Protein AF-0000000074717908 (afdb_homodimer)

Structure (mmCIF, N/CA/C/O backbone):
data_AF-0000000074717908-model_v1
#
loop_
_entity.id
_entity.type
_entity.pdbx_description
1 polymer 'Uncharacterized protein'
#
loop_
_atom_site.group_PDB
_atom_site.id
_atom_site.type_symbol
_atom_site.label_atom_id
_atom_site.label_alt_id
_atom_site.label_comp_id
_atom_site.label_asym_id
_atom_site.label_entity_id
_atom_site.label_seq_id
_atom_site.pdbx_PDB_ins_code
_atom_site.Cartn_x
_atom_site.Cartn_y
_atom_site.Cartn_z
_atom_site.occupancy
_atom_site.B_iso_or_equiv
_atom_site.auth_seq_id
_atom_site.auth_comp_id
_atom_site.auth_asym_id
_atom_site.auth_atom_id
_atom_site.pdbx_PDB_model_num
ATOM 1 N N . MET A 1 1 ? 0.749 22.391 5.574 1 91.44 1 MET A N 1
ATOM 2 C CA . MET A 1 1 ? -0.082 21.469 4.809 1 91.44 1 MET A CA 1
ATOM 3 C C . MET A 1 1 ? 0.77 20.625 3.861 1 91.44 1 MET A C 1
ATOM 5 O O . MET A 1 1 ? 1.746 21.125 3.295 1 91.44 1 MET A O 1
ATOM 9 N N . THR A 1 2 ? 0.439 19.344 3.682 1 95.44 2 THR A N 1
ATOM 10 C CA . THR A 1 2 ? 1.185 18.469 2.793 1 95.44 2 THR A CA 1
ATOM 11 C C . THR A 1 2 ? 0.289 17.359 2.262 1 95.44 2 THR A C 1
ATOM 13 O O . THR A 1 2 ? -0.736 17.031 2.865 1 95.44 2 THR A O 1
ATOM 16 N N . TYR A 1 3 ? 0.627 16.844 1.136 1 95.38 3 TYR A N 1
ATOM 17 C CA . TYR A 1 3 ? 0.042 15.578 0.713 1 95.38 3 TYR A CA 1
ATOM 18 C C . TYR A 1 3 ? 0.69 14.406 1.442 1 95.38 3 TYR A C 1
ATOM 20 O O . TYR A 1 3 ? 1.885 14.445 1.744 1 95.38 3 TYR A O 1
ATOM 28 N N . ALA A 1 4 ? -0.127 13.477 1.741 1 95.06 4 ALA A N 1
ATOM 29 C CA . ALA A 1 4 ? 0.337 12.227 2.328 1 95.06 4 ALA A CA 1
ATOM 30 C C . ALA A 1 4 ? -0.068 11.031 1.467 1 95.06 4 ALA A C 1
ATOM 32 O O . ALA A 1 4 ? -1.17 11 0.913 1 95.06 4 ALA A O 1
ATOM 33 N N . VAL A 1 5 ? 0.813 10.062 1.365 1 94.88 5 VAL A N 1
ATOM 34 C CA . VAL A 1 5 ? 0.539 8.828 0.634 1 94.88 5 VAL A CA 1
ATOM 35 C C . VAL A 1 5 ? 0.429 7.66 1.612 1 94.88 5 VAL A C 1
ATOM 37 O O . VAL A 1 5 ? 1.249 7.527 2.523 1 94.88 5 VAL A O 1
ATOM 40 N N . LEU A 1 6 ? -0.648 6.887 1.462 1 95 6 LEU A N 1
ATOM 41 C CA . LEU A 1 6 ? -0.798 5.68 2.27 1 95 6 LEU A CA 1
ATOM 42 C C . LEU A 1 6 ? 0.071 4.551 1.725 1 95 6 LEU A C 1
ATOM 44 O O . LEU A 1 6 ? 0.046 4.266 0.525 1 95 6 LEU A O 1
ATOM 48 N N . ASP A 1 7 ? 0.894 4.055 2.6 1 93.06 7 ASP A N 1
ATOM 49 C CA . ASP A 1 7 ? 1.768 2.938 2.25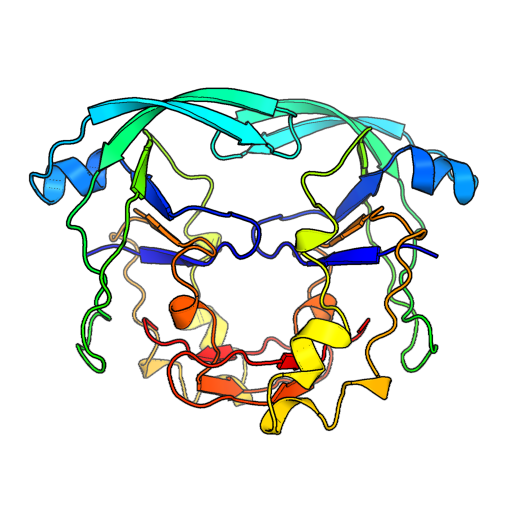4 1 93.06 7 ASP A CA 1
ATOM 50 C C . ASP A 1 7 ? 1.549 1.758 3.199 1 93.06 7 ASP A C 1
ATOM 52 O O . ASP A 1 7 ? 2.213 1.651 4.23 1 93.06 7 ASP A O 1
ATOM 56 N N . ASP A 1 8 ? 0.683 0.812 2.758 1 91.19 8 ASP A N 1
ATOM 57 C CA . ASP A 1 8 ? 0.266 -0.282 3.631 1 91.19 8 ASP A CA 1
ATOM 58 C C . ASP A 1 8 ? 1.347 -1.357 3.717 1 91.19 8 ASP A C 1
ATOM 60 O O . ASP A 1 8 ? 1.214 -2.318 4.477 1 91.19 8 ASP A O 1
ATOM 64 N N . GLN A 1 9 ? 2.416 -1.23 2.979 1 91.06 9 GLN A N 1
ATOM 65 C CA . GLN A 1 9 ? 3.529 -2.164 3.104 1 91.06 9 GLN A CA 1
ATOM 66 C C . GLN A 1 9 ? 4.613 -1.609 4.023 1 91.06 9 GLN A C 1
ATOM 68 O O . GLN A 1 9 ? 5.555 -2.318 4.375 1 91.06 9 GLN A O 1
ATOM 73 N N . SER A 1 10 ? 4.422 -0.409 4.371 1 93.44 10 SER A N 1
ATOM 74 C CA . SER A 1 10 ? 5.367 0.164 5.328 1 93.44 10 SER A CA 1
ATOM 75 C C . SER A 1 10 ? 4.879 -0.011 6.762 1 93.44 10 SER A C 1
ATOM 77 O O . SER A 1 10 ? 3.688 0.138 7.039 1 93.44 10 SER A O 1
ATOM 79 N N . THR A 1 11 ? 5.789 -0.311 7.66 1 93.94 11 THR A N 1
ATOM 80 C CA . THR A 1 11 ? 5.453 -0.464 9.07 1 93.94 11 THR A CA 1
ATOM 81 C C . THR A 1 11 ? 5.465 0.887 9.781 1 93.94 11 THR A C 1
ATOM 83 O O . THR A 1 11 ? 4.906 1.027 10.867 1 93.94 11 THR A O 1
ATOM 86 N N . ASP A 1 12 ? 6.07 1.889 9.148 1 95.88 12 ASP A N 1
ATOM 87 C CA . ASP A 1 12 ? 6.297 3.15 9.844 1 95.88 12 ASP A CA 1
ATOM 88 C C . ASP A 1 12 ? 5.84 4.336 9 1 95.88 12 ASP A C 1
ATOM 90 O O . ASP A 1 12 ? 5.559 4.184 7.809 1 95.88 12 ASP A O 1
ATOM 94 N N . VAL A 1 13 ? 5.793 5.457 9.641 1 97.56 13 VAL A N 1
ATOM 95 C CA . VAL A 1 13 ? 5.539 6.738 8.984 1 97.56 13 VAL A CA 1
ATOM 96 C C . VAL A 1 13 ? 6.867 7.395 8.609 1 97.56 13 VAL A C 1
ATOM 98 O O . VAL A 1 13 ? 7.816 7.387 9.391 1 97.56 13 VAL A O 1
ATOM 101 N N . PHE A 1 14 ? 6.914 7.965 7.434 1 97.69 14 PHE A N 1
ATOM 102 C CA . PHE A 1 14 ? 8.062 8.742 6.973 1 97.69 14 PHE A CA 1
ATOM 103 C C . PHE A 1 14 ? 7.645 10.164 6.609 1 97.69 14 PHE A C 1
ATOM 105 O O . PHE A 1 14 ? 6.566 10.375 6.051 1 97.69 14 PHE A O 1
ATOM 112 N N . VAL A 1 15 ? 8.508 11.086 6.922 1 97.88 15 VAL A N 1
ATOM 113 C CA . VAL A 1 15 ? 8.289 12.492 6.578 1 97.88 15 VAL A CA 1
ATOM 114 C C . VAL A 1 15 ? 9.547 13.062 5.926 1 97.88 15 VAL A C 1
ATOM 116 O O . VAL A 1 15 ? 10.648 12.57 6.148 1 97.88 15 VAL A O 1
ATOM 119 N N . THR A 1 16 ? 9.32 14.094 5.109 1 97.19 16 THR A N 1
ATOM 120 C CA . THR A 1 16 ? 10.484 14.727 4.5 1 97.19 16 THR A CA 1
ATOM 121 C C . THR A 1 16 ? 11.141 15.703 5.477 1 97.19 16 THR A C 1
ATOM 123 O O . THR A 1 16 ? 10.461 16.312 6.309 1 97.19 16 THR A O 1
ATOM 126 N N . ASP A 1 17 ? 12.438 15.828 5.297 1 96.06 17 ASP A N 1
ATOM 127 C CA . ASP A 1 17 ? 13.156 16.828 6.074 1 96.06 17 ASP A CA 1
ATOM 128 C C . ASP A 1 17 ? 12.57 18.234 5.852 1 96.06 17 ASP A C 1
ATOM 130 O O . ASP A 1 17 ? 12.461 19.016 6.793 1 96.06 17 ASP A O 1
ATOM 134 N N . SER A 1 18 ? 12.211 18.484 4.656 1 96.06 18 SER A N 1
ATOM 135 C CA . SER A 1 18 ? 11.641 19.781 4.316 1 96.06 18 SER A CA 1
ATOM 136 C C . SER A 1 18 ? 10.359 20.047 5.098 1 96.06 18 SER A C 1
ATOM 138 O O . SER A 1 18 ? 10.141 21.172 5.582 1 96.06 18 SER A O 1
ATOM 140 N N . LEU A 1 19 ? 9.531 19.062 5.207 1 96.88 19 LEU A N 1
ATOM 141 C CA . LEU A 1 19 ? 8.297 19.219 5.977 1 96.88 19 LEU A CA 1
ATOM 142 C C . LEU A 1 19 ? 8.602 19.484 7.445 1 96.88 19 LEU A C 1
ATOM 144 O O . LEU A 1 19 ? 7.973 20.359 8.062 1 96.88 19 LEU A O 1
ATOM 148 N N . LEU A 1 20 ? 9.508 18.766 8.047 1 96.5 20 LEU A N 1
ATOM 149 C CA . LEU A 1 20 ? 9.875 18.969 9.445 1 96.5 20 LEU A CA 1
ATOM 150 C C . LEU A 1 20 ? 10.398 20.375 9.672 1 96.5 20 LEU A C 1
ATOM 152 O O . LEU A 1 20 ? 10.109 21 10.695 1 96.5 20 LEU A O 1
ATOM 156 N N . ASP A 1 21 ? 11.188 20.812 8.719 1 95 21 ASP A N 1
ATOM 157 C CA . ASP A 1 21 ? 11.703 22.172 8.797 1 95 21 ASP A CA 1
ATOM 158 C C . ASP A 1 21 ? 10.562 23.188 8.812 1 95 21 ASP A C 1
ATOM 160 O O . ASP A 1 21 ? 10.586 24.141 9.594 1 95 21 ASP A O 1
ATOM 164 N N . GLU A 1 22 ? 9.633 22.984 7.941 1 95.62 22 GLU A N 1
ATOM 165 C CA . GLU A 1 22 ? 8.461 23.859 7.891 1 95.62 22 GLU A CA 1
ATOM 166 C C . GLU A 1 22 ? 7.715 23.859 9.219 1 95.62 22 GLU A C 1
ATOM 168 O O . GLU A 1 22 ? 7.18 24.891 9.633 1 95.62 22 GLU A O 1
ATOM 173 N N . LEU A 1 23 ? 7.668 22.781 9.922 1 95.75 23 LEU A N 1
ATOM 174 C CA . LEU A 1 23 ? 6.93 22.609 11.172 1 95.75 23 LEU A CA 1
ATOM 175 C C . LEU A 1 23 ? 7.797 23 12.367 1 95.75 23 LEU A C 1
ATOM 177 O O . LEU A 1 23 ? 7.312 23.047 13.5 1 95.75 23 LEU A O 1
ATOM 181 N N . ASP A 1 24 ? 8.992 23.234 12.148 1 95.81 24 ASP A N 1
ATOM 182 C CA . ASP A 1 24 ? 9.953 23.594 13.188 1 95.81 24 ASP A CA 1
ATOM 183 C C . ASP A 1 24 ? 10.039 22.484 14.25 1 95.81 24 ASP A C 1
ATOM 185 O O . ASP A 1 24 ? 9.922 22.766 15.445 1 95.81 24 ASP A O 1
ATOM 189 N N . VAL A 1 25 ? 10.117 21.266 13.781 1 95.31 25 VAL A N 1
ATOM 190 C CA . VAL A 1 25 ? 10.234 20.094 14.656 1 95.31 25 VAL A CA 1
ATOM 191 C C . VAL A 1 25 ? 11.617 19.484 14.508 1 95.31 25 VAL A C 1
ATOM 193 O O . VAL A 1 25 ? 12.133 19.328 13.398 1 95.31 25 VAL A O 1
ATOM 196 N N . SER A 1 26 ? 12.195 19.203 15.641 1 93.62 26 SER A N 1
ATOM 197 C CA . SER A 1 26 ? 13.492 18.531 15.664 1 93.62 26 SER A CA 1
ATOM 198 C C . SER A 1 26 ? 13.352 17.047 16 1 93.62 26 SER A C 1
ATOM 200 O O . SER A 1 26 ? 12.312 16.625 16.516 1 93.62 26 SER A O 1
ATOM 202 N N . GLY A 1 27 ? 14.344 16.266 15.562 1 95.44 27 GLY A N 1
ATOM 203 C CA . GLY A 1 27 ? 14.359 14.852 15.859 1 95.44 27 GLY A CA 1
ATOM 204 C C . GLY A 1 27 ? 15.719 14.352 16.312 1 95.44 27 GLY A C 1
ATOM 205 O O . GLY A 1 27 ? 16.672 15.117 16.375 1 95.44 27 GLY A O 1
ATOM 206 N N . GLN A 1 28 ? 15.68 13.164 16.719 1 97 28 GLN A N 1
ATOM 207 C CA . GLN A 1 28 ? 16.906 12.492 17.141 1 97 28 GLN A CA 1
ATOM 208 C C . GLN A 1 28 ? 17.453 11.602 16.031 1 97 28 GLN A C 1
ATOM 210 O O . GLN A 1 28 ? 16.719 10.805 15.453 1 97 28 GLN A O 1
ATOM 215 N N . GLU A 1 29 ? 18.734 11.742 15.789 1 96.88 29 GLU A N 1
ATOM 216 C CA . GLU A 1 29 ? 19.375 10.891 14.789 1 96.88 29 GLU A CA 1
ATOM 217 C C . GLU A 1 29 ? 19.5 9.453 15.289 1 96.88 29 GLU A C 1
ATOM 219 O O . GLU A 1 29 ? 20 9.219 16.391 1 96.88 29 GLU A O 1
ATOM 224 N N . ILE A 1 30 ? 19.031 8.562 14.461 1 97.75 30 ILE A N 1
ATOM 225 C CA . ILE A 1 30 ? 19.109 7.145 14.805 1 97.75 30 ILE A CA 1
ATOM 226 C C . ILE A 1 30 ? 19.375 6.324 13.539 1 97.75 30 ILE A C 1
ATOM 228 O O . ILE A 1 30 ? 19.156 6.797 12.422 1 97.75 30 ILE A O 1
ATOM 232 N N . ASN A 1 31 ? 19.891 5.109 13.773 1 97.69 31 ASN A N 1
ATOM 233 C CA . ASN A 1 31 ? 20 4.145 12.695 1 97.69 31 ASN A CA 1
ATOM 234 C C . ASN A 1 31 ? 18.766 3.268 12.578 1 97.69 31 ASN A C 1
ATOM 236 O O . ASN A 1 31 ? 18.312 2.686 13.57 1 97.69 31 ASN A O 1
ATOM 240 N N . VAL A 1 32 ? 18.188 3.236 11.414 1 96.94 32 VAL A N 1
ATOM 241 C CA . VAL A 1 32 ? 16.984 2.455 11.172 1 96.94 32 VAL A CA 1
ATOM 242 C C . VAL A 1 32 ? 17.25 1.4 10.102 1 96.94 32 VAL A C 1
ATOM 244 O O . VAL A 1 32 ? 17.812 1.711 9.039 1 96.94 32 VAL A O 1
ATOM 247 N N . GLN A 1 33 ? 16.906 0.148 10.43 1 96.69 33 GLN A N 1
ATOM 248 C CA . GLN A 1 33 ? 16.938 -0.908 9.422 1 96.69 33 GLN A CA 1
ATOM 249 C C . GLN A 1 33 ? 15.656 -0.919 8.594 1 96.69 33 GLN A C 1
ATOM 251 O O . GLN A 1 33 ? 14.555 -0.944 9.148 1 96.69 33 GLN A O 1
ATOM 256 N N . VAL A 1 34 ? 15.812 -0.86 7.277 1 95.19 34 VAL A N 1
ATOM 257 C CA . VAL A 1 34 ? 14.672 -0.87 6.367 1 95.19 34 VAL A CA 1
ATOM 258 C C . VAL A 1 34 ? 14.797 -2.041 5.395 1 95.19 34 VAL A C 1
ATOM 260 O O . VAL A 1 34 ? 15.883 -2.324 4.891 1 95.19 34 VAL A O 1
ATOM 263 N N . ASN A 1 35 ? 13.734 -2.742 5.258 1 94.44 35 ASN A N 1
ATOM 264 C CA . ASN A 1 35 ? 13.633 -3.854 4.32 1 94.44 35 ASN A CA 1
ATOM 265 C C . ASN A 1 35 ? 12.797 -3.486 3.1 1 94.44 35 ASN A C 1
ATOM 267 O O . ASN A 1 35 ? 11.602 -3.199 3.227 1 94.44 35 ASN A O 1
ATOM 271 N N . THR A 1 36 ? 13.375 -3.381 1.878 1 94.19 36 THR A N 1
ATOM 272 C CA . THR A 1 36 ? 12.727 -3.023 0.622 1 94.19 36 THR A CA 1
ATOM 273 C C . THR A 1 36 ? 13.055 -4.039 -0.467 1 94.19 36 THR A C 1
ATOM 275 O O . THR A 1 36 ? 13.664 -5.074 -0.191 1 94.19 36 THR A O 1
ATOM 278 N N . ILE A 1 37 ? 12.633 -3.809 -1.605 1 93.75 37 ILE A N 1
ATOM 279 C CA . ILE A 1 37 ? 12.891 -4.68 -2.748 1 93.75 37 ILE A CA 1
ATOM 280 C C . ILE A 1 37 ? 14.383 -4.688 -3.062 1 93.75 37 ILE A C 1
ATOM 282 O O . ILE A 1 37 ? 14.883 -5.609 -3.715 1 93.75 37 ILE A O 1
ATOM 286 N N . VAL A 1 38 ? 15.141 -3.678 -2.549 1 93.12 38 VAL A N 1
ATOM 287 C CA . VAL A 1 38 ? 16.578 -3.605 -2.834 1 93.12 38 VAL A CA 1
ATOM 288 C C . VAL A 1 38 ? 17.359 -4.375 -1.77 1 93.12 38 VAL A C 1
ATOM 290 O O . VAL A 1 38 ? 18.562 -4.535 -1.878 1 93.12 38 VAL A O 1
ATOM 293 N N . GLY A 1 39 ? 16.672 -4.906 -0.752 1 92.75 39 GLY A N 1
ATOM 294 C CA . GLY A 1 39 ? 17.297 -5.609 0.351 1 92.75 39 GLY A CA 1
ATOM 295 C C . GLY A 1 39 ? 17.203 -4.867 1.67 1 92.75 39 GLY A C 1
ATOM 296 O O . GLY A 1 39 ? 16.422 -3.916 1.795 1 92.75 39 GLY A O 1
ATOM 297 N N . THR A 1 40 ? 17.844 -5.438 2.619 1 94.62 40 THR A N 1
ATOM 298 C CA . THR A 1 40 ? 17.875 -4.82 3.939 1 94.62 40 THR A CA 1
ATOM 299 C C . THR A 1 40 ? 19 -3.793 4.02 1 94.62 40 THR A C 1
ATOM 301 O O . THR A 1 40 ? 20.156 -4.094 3.678 1 94.62 40 THR A O 1
ATOM 304 N N . ASN A 1 41 ? 18.688 -2.568 4.398 1 95.5 41 ASN A N 1
ATOM 305 C CA . ASN A 1 41 ? 19.641 -1.475 4.551 1 95.5 41 ASN A CA 1
ATOM 306 C C . ASN A 1 41 ? 19.5 -0.794 5.906 1 95.5 41 ASN A C 1
ATOM 308 O O . ASN A 1 41 ? 18.438 -0.88 6.543 1 95.5 41 ASN A O 1
ATOM 31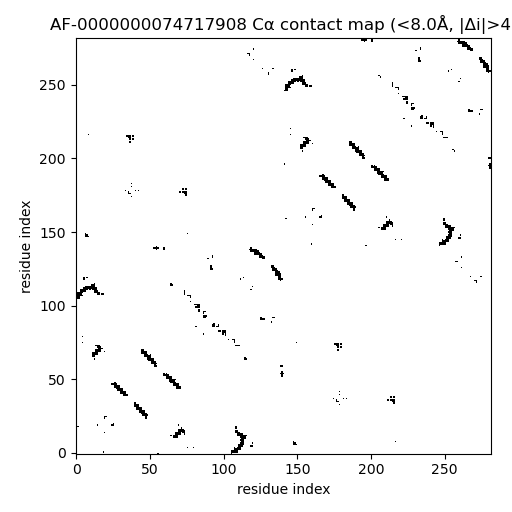2 N N . THR A 1 42 ? 20.594 -0.224 6.316 1 96.69 42 THR A N 1
ATOM 313 C CA . THR A 1 42 ? 20.562 0.627 7.5 1 96.69 42 THR A CA 1
ATOM 314 C C . THR A 1 42 ? 20.75 2.092 7.117 1 96.69 42 THR A C 1
ATOM 316 O O . THR A 1 42 ? 21.734 2.443 6.453 1 96.69 42 THR A O 1
ATOM 319 N N . LEU A 1 43 ? 19.812 2.895 7.496 1 95.75 43 LEU A N 1
ATOM 320 C CA . LEU A 1 43 ? 19.859 4.324 7.199 1 95.75 43 LEU A CA 1
ATOM 321 C C . LEU A 1 43 ? 19.969 5.141 8.484 1 95.75 43 LEU A C 1
ATOM 323 O O . LEU A 1 43 ? 19.328 4.812 9.492 1 95.75 43 LEU A O 1
ATOM 327 N N . GLN A 1 44 ? 20.781 6.164 8.375 1 96.56 44 GLN A N 1
ATOM 328 C CA . GLN A 1 44 ? 20.719 7.191 9.414 1 96.56 44 GLN A CA 1
ATOM 329 C C . GLN A 1 44 ? 19.547 8.148 9.156 1 96.56 44 GLN A C 1
ATOM 331 O O . GLN A 1 44 ? 19.516 8.828 8.133 1 96.56 44 GLN A O 1
ATOM 336 N N . MET A 1 45 ? 18.594 8.211 10.109 1 96.56 45 MET A N 1
ATOM 337 C CA . MET A 1 45 ? 17.422 9.07 10 1 96.56 45 MET A CA 1
ATOM 338 C C . MET A 1 45 ? 17.172 9.828 11.297 1 96.56 45 MET A C 1
ATOM 340 O O . MET A 1 45 ? 17.797 9.539 12.32 1 96.56 45 MET A O 1
ATOM 344 N N . ARG A 1 46 ? 16.359 10.859 11.227 1 97.19 46 ARG A N 1
ATOM 345 C CA . ARG A 1 46 ? 15.867 11.531 12.43 1 97.19 46 ARG A CA 1
ATOM 346 C C . ARG A 1 46 ? 14.516 10.961 12.867 1 97.19 46 ARG A C 1
ATOM 348 O O . ARG A 1 46 ? 13.594 10.852 12.055 1 97.19 46 ARG A O 1
ATOM 355 N N . LYS A 1 47 ? 14.5 10.492 14.023 1 98.25 47 LYS A N 1
ATOM 356 C CA . LYS A 1 47 ? 13.242 10.078 14.633 1 98.25 47 LYS A CA 1
ATOM 357 C C . LYS A 1 47 ? 12.539 11.258 15.297 1 98.25 47 LYS A C 1
ATOM 359 O O . LYS A 1 47 ? 13.148 12 16.062 1 98.25 47 LYS A O 1
ATOM 364 N N . VAL A 1 48 ? 11.289 11.438 14.984 1 98 48 VAL A N 1
ATOM 365 C CA . VAL A 1 48 ? 10.539 12.586 15.492 1 98 48 VAL A CA 1
ATOM 366 C C . VAL A 1 48 ? 9.266 12.094 16.188 1 98 48 VAL A C 1
ATOM 368 O O . VAL A 1 48 ? 8.664 11.109 15.758 1 98 48 VAL A O 1
ATOM 371 N N . SER A 1 49 ? 8.867 12.758 17.234 1 96.38 49 SER A N 1
ATOM 372 C CA . SER A 1 49 ? 7.625 12.516 17.953 1 96.38 49 SER A CA 1
ATOM 373 C C . SER A 1 49 ? 6.805 13.789 18.094 1 96.38 49 SER A C 1
ATOM 375 O O . SER A 1 49 ? 7.301 14.883 17.828 1 96.38 49 SER A O 1
ATOM 377 N N . GLY A 1 50 ? 5.578 13.547 18.359 1 95.06 50 GLY A N 1
ATOM 378 C CA . GLY A 1 50 ? 4.746 14.695 18.656 1 95.06 50 GLY A CA 1
ATOM 379 C C . GLY A 1 50 ? 3.973 15.211 17.453 1 95.06 50 GLY A C 1
ATOM 380 O O . GLY A 1 50 ? 3.268 16.219 17.547 1 95.06 50 GLY A O 1
ATOM 381 N N . LEU A 1 51 ? 4.102 14.562 16.359 1 96.88 51 LEU A N 1
ATOM 382 C CA . LEU A 1 51 ? 3.35 14.961 15.172 1 96.88 51 LEU A CA 1
ATOM 383 C C . LEU A 1 51 ? 1.894 14.516 15.273 1 96.88 51 LEU A C 1
ATOM 385 O O . LEU A 1 51 ? 1.586 13.539 15.953 1 96.88 51 LEU A O 1
ATOM 389 N N . GLN A 1 52 ? 1.07 15.273 14.633 1 97 52 GLN A N 1
ATOM 390 C CA . GLN A 1 52 ? -0.338 14.93 14.461 1 97 52 GLN A CA 1
ATOM 391 C C . GLN A 1 52 ? -0.787 15.148 13.023 1 97 52 GLN A C 1
ATOM 393 O O . GLN A 1 52 ? -0.258 16.016 12.32 1 97 52 GLN A O 1
ATOM 398 N N . ILE A 1 53 ? -1.725 14.328 12.617 1 97 53 ILE A N 1
ATOM 399 C CA . ILE A 1 53 ? -2.297 14.438 11.281 1 97 53 ILE A CA 1
ATOM 400 C C . ILE A 1 53 ? -3.764 14.852 11.383 1 97 53 ILE A C 1
ATOM 402 O O . ILE A 1 53 ? -4.508 14.32 12.211 1 97 53 ILE A O 1
ATOM 406 N N . GLN A 1 54 ? -4.102 15.773 10.594 1 95.31 54 GLN A N 1
ATOM 407 C CA . GLN A 1 54 ? -5.488 16.203 10.484 1 95.31 54 GLN A CA 1
ATOM 408 C C . GLN A 1 54 ? -5.875 16.469 9.031 1 95.31 54 GLN A C 1
ATOM 410 O O . GLN A 1 54 ? -5.074 17 8.25 1 95.31 54 GLN A O 1
ATOM 415 N N . ASP A 1 55 ? -7.102 15.984 8.688 1 92.5 55 ASP A N 1
ATOM 416 C CA . ASP A 1 55 ? -7.578 16.281 7.34 1 92.5 55 ASP A CA 1
ATOM 417 C C . ASP A 1 55 ? -7.719 17.781 7.129 1 92.5 55 ASP A C 1
ATOM 419 O O . ASP A 1 55 ? -7.914 18.531 8.086 1 92.5 55 ASP A O 1
ATOM 423 N N . VAL A 1 56 ? -7.629 18.203 5.945 1 90.25 56 VAL A N 1
ATOM 424 C CA . VAL A 1 56 ? -7.555 19.625 5.598 1 90.25 56 VAL A CA 1
ATOM 425 C C . VAL A 1 56 ? -8.844 20.328 6.023 1 90.25 56 VAL A C 1
ATOM 427 O O . VAL A 1 56 ? -8.82 21.5 6.398 1 90.25 56 VAL A O 1
ATOM 430 N N . ASN A 1 57 ? -9.961 19.625 6.051 1 88.81 57 ASN A N 1
ATOM 431 C CA . ASN A 1 57 ? -11.242 20.234 6.391 1 88.81 57 ASN A CA 1
ATOM 432 C C . ASN A 1 57 ? -11.594 20.016 7.863 1 88.81 57 ASN A C 1
ATOM 434 O O . ASN A 1 57 ? -12.672 20.391 8.312 1 88.81 57 ASN A O 1
ATOM 438 N N . ALA A 1 58 ? -10.766 19.359 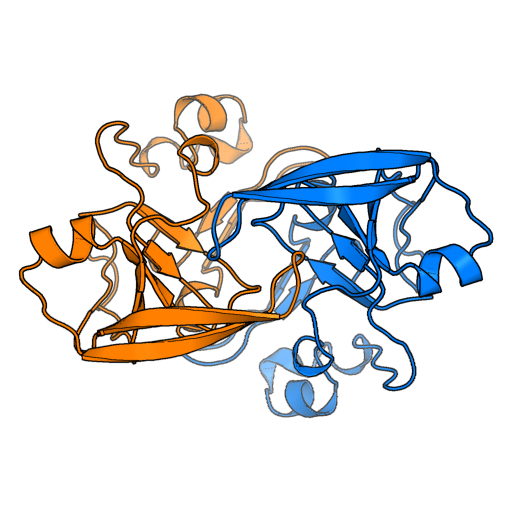8.609 1 91 58 ALA A N 1
ATOM 439 C CA . ALA A 1 58 ? -10.938 19.109 10.031 1 91 58 ALA A CA 1
ATOM 440 C C . ALA A 1 58 ? -12.266 18.406 10.312 1 91 58 ALA A C 1
ATOM 442 O O . ALA A 1 58 ? -12.984 18.766 11.242 1 91 58 ALA A O 1
ATOM 443 N N . GLU A 1 59 ? -12.562 17.531 9.406 1 88.62 59 GLU A N 1
ATOM 444 C CA . GLU A 1 59 ? -13.781 16.734 9.562 1 88.62 59 GLU A CA 1
ATOM 445 C C . GLU A 1 59 ? -13.633 15.727 10.695 1 88.62 59 GLU A C 1
ATOM 447 O O . GLU A 1 59 ? -14.633 15.305 11.289 1 88.62 59 GLU A O 1
ATOM 452 N N . HIS A 1 60 ? -12.43 15.344 10.945 1 89.06 60 HIS A N 1
ATOM 453 C CA . HIS A 1 60 ? -12.133 14.367 11.992 1 89.06 60 HIS A CA 1
ATOM 454 C C . HIS A 1 60 ? -11.133 14.93 13 1 89.06 60 HIS A C 1
ATOM 456 O O . HIS A 1 60 ? -10.406 15.883 12.695 1 89.06 60 HIS A O 1
ATOM 462 N N . SER A 1 61 ? -11.148 14.328 14.148 1 92.12 61 SER A N 1
ATOM 463 C CA . SER A 1 61 ? -10.156 14.695 15.148 1 92.12 61 SER A CA 1
ATOM 464 C C . SER A 1 61 ? -8.75 14.336 14.688 1 92.12 61 SER A C 1
ATOM 466 O O . SER A 1 61 ? -8.562 13.352 13.961 1 92.12 61 SER A O 1
ATOM 468 N N . PRO A 1 62 ? -7.82 15.133 15.102 1 95.56 62 PRO A N 1
ATOM 469 C CA . PRO A 1 62 ? -6.434 14.812 14.75 1 95.56 62 PRO A CA 1
ATOM 470 C C . PRO A 1 62 ? -5.984 13.453 15.289 1 95.56 62 PRO A C 1
ATOM 472 O O . PRO A 1 62 ? -6.469 13.008 16.328 1 95.56 62 PRO A O 1
ATOM 475 N N . VAL A 1 63 ? -5.113 12.867 14.578 1 95.44 63 VAL A N 1
ATOM 476 C CA . VAL A 1 63 ? -4.539 11.586 14.977 1 95.44 63 VAL A CA 1
ATOM 477 C C . VAL A 1 63 ? -3.068 11.773 15.352 1 95.44 63 VAL A C 1
ATOM 479 O O . VAL A 1 63 ? -2.295 12.352 14.586 1 95.44 63 VAL A O 1
ATOM 482 N N . LYS A 1 64 ? -2.754 11.258 16.484 1 96.62 64 LYS A N 1
ATOM 483 C CA . LYS A 1 64 ? -1.365 11.336 16.938 1 96.62 64 LYS A CA 1
ATOM 484 C C . LYS A 1 64 ? -0.499 10.312 16.203 1 96.62 64 LYS A C 1
ATOM 486 O O . LYS A 1 64 ? -0.891 9.156 16.047 1 96.62 64 LYS A O 1
ATOM 491 N N . VAL A 1 65 ? 0.63 10.766 15.758 1 97.12 65 VAL A N 1
ATOM 492 C CA . VAL A 1 65 ? 1.65 9.891 15.195 1 97.12 65 VAL A CA 1
ATOM 493 C C . VAL A 1 65 ? 2.598 9.422 16.297 1 97.12 65 VAL A C 1
ATOM 495 O O . VAL A 1 65 ? 3.258 10.242 16.953 1 97.12 65 VAL A O 1
ATOM 498 N N . PRO A 1 66 ? 2.592 8.117 16.531 1 96.75 66 PRO A N 1
ATOM 499 C CA . PRO A 1 66 ? 3.496 7.664 17.594 1 96.75 66 PRO A CA 1
ATOM 500 C C . PRO A 1 66 ? 4.934 8.141 17.391 1 96.75 66 PRO A C 1
ATOM 502 O O . PRO A 1 66 ? 5.551 8.664 18.328 1 96.75 66 PRO A O 1
ATOM 505 N N . TYR A 1 67 ? 5.461 7.961 16.234 1 97.62 67 TYR A N 1
ATOM 506 C CA . TYR A 1 67 ? 6.73 8.492 15.758 1 97.62 67 TYR A CA 1
ATOM 507 C C . TYR A 1 67 ? 6.789 8.461 14.234 1 97.62 67 TYR A C 1
ATOM 509 O O . TYR A 1 67 ? 5.977 7.789 13.586 1 97.62 67 TYR A O 1
ATOM 517 N N . ALA A 1 68 ? 7.691 9.203 13.734 1 98.19 68 ALA A N 1
ATOM 518 C CA . ALA A 1 68 ? 7.984 9.195 12.305 1 98.19 68 ALA A CA 1
ATOM 519 C C . ALA A 1 68 ? 9.492 9.258 12.055 1 98.19 68 ALA A C 1
ATOM 521 O O . ALA A 1 68 ? 10.258 9.664 12.938 1 98.19 68 ALA A O 1
ATOM 522 N N . TYR A 1 69 ? 9.859 8.812 10.945 1 98.19 69 TYR A N 1
ATOM 523 C CA . TYR A 1 69 ? 11.242 8.938 10.516 1 98.19 69 TYR A CA 1
ATOM 524 C C . TYR A 1 69 ? 11.375 9.969 9.398 1 98.19 69 TYR A C 1
ATOM 526 O O . TYR A 1 69 ? 10.609 9.953 8.438 1 98.19 69 TYR A O 1
ATOM 534 N N . ALA A 1 70 ? 12.352 10.766 9.555 1 97.25 70 ALA A N 1
ATOM 535 C CA . ALA A 1 70 ? 12.57 11.82 8.57 1 97.25 70 ALA A CA 1
ATOM 536 C C . ALA A 1 70 ? 13.672 11.43 7.586 1 97.25 70 ALA A C 1
ATOM 538 O O . ALA A 1 70 ? 14.688 10.844 7.973 1 97.25 70 ALA A O 1
ATOM 539 N N . GLN A 1 71 ? 13.344 11.703 6.371 1 93.19 71 GLN A N 1
ATOM 540 C CA . GLN A 1 71 ? 14.289 11.477 5.285 1 93.19 71 GLN A CA 1
ATOM 541 C C . GLN A 1 71 ? 14.242 12.625 4.273 1 93.19 71 GLN A C 1
ATOM 543 O O . GLN A 1 71 ? 13.297 13.406 4.262 1 93.19 71 GLN A O 1
ATOM 548 N N . GLU A 1 72 ? 15.312 12.68 3.484 1 92.56 72 GLU A N 1
ATOM 549 C CA . GLU A 1 72 ? 15.391 13.758 2.508 1 92.56 72 GLU A CA 1
ATOM 550 C C . GLU A 1 72 ? 14.211 13.719 1.539 1 92.56 72 GLU A C 1
ATOM 552 O O . GLU A 1 72 ? 13.641 14.758 1.207 1 92.56 72 GLU A O 1
ATOM 557 N N . SER A 1 73 ? 13.961 12.477 1.05 1 90.75 73 SER A N 1
ATOM 558 C CA . SER A 1 73 ? 12.844 12.312 0.125 1 90.75 73 SER A CA 1
ATOM 559 C C . SER A 1 73 ? 12.102 11 0.383 1 90.75 73 SER A C 1
ATOM 561 O O . SER A 1 73 ? 12.633 10.109 1.049 1 90.75 73 SER A O 1
ATOM 563 N N . ILE A 1 74 ? 10.812 11.031 -0.027 1 91.75 74 ILE A N 1
ATOM 564 C CA . ILE A 1 74 ? 10.039 9.797 0.023 1 91.75 74 ILE A CA 1
ATOM 565 C C . ILE A 1 74 ? 9.688 9.344 -1.395 1 91.75 74 ILE A C 1
ATOM 567 O O . ILE A 1 74 ? 9.633 10.164 -2.314 1 91.75 74 ILE A O 1
ATOM 571 N N . PRO A 1 75 ? 9.547 8.008 -1.575 1 90.69 75 PRO A N 1
ATOM 572 C CA . PRO A 1 75 ? 9.281 7.48 -2.918 1 90.69 75 PRO A CA 1
ATOM 573 C C . PRO A 1 75 ? 7.84 7.707 -3.365 1 90.69 75 PRO A C 1
ATOM 575 O O . PRO A 1 75 ? 7.094 6.746 -3.57 1 90.69 75 PRO A O 1
ATOM 578 N N . ALA A 1 76 ? 7.355 8.875 -3.48 1 91.12 76 ALA A N 1
ATOM 579 C CA . ALA A 1 76 ? 6.027 9.25 -3.957 1 91.12 76 ALA A CA 1
ATOM 580 C C . ALA A 1 76 ? 6.102 10.469 -4.879 1 91.12 76 ALA A C 1
ATOM 582 O O . ALA A 1 76 ? 6.988 11.312 -4.734 1 91.12 76 ALA A O 1
ATOM 583 N N . THR A 1 77 ? 5.227 10.375 -5.867 1 88.19 77 THR A N 1
ATOM 584 C CA . THR A 1 77 ? 5.16 11.484 -6.805 1 88.19 77 THR A CA 1
ATOM 585 C C . THR A 1 77 ? 3.729 12 -6.934 1 88.19 77 THR A C 1
ATOM 587 O O . THR A 1 77 ? 2.789 11.359 -6.461 1 88.19 77 THR A O 1
ATOM 590 N N . HIS A 1 78 ? 3.588 13.141 -7.586 1 89.38 78 HIS A N 1
ATOM 591 C CA . HIS A 1 78 ? 2.266 13.719 -7.777 1 89.38 78 HIS A CA 1
ATOM 592 C C . HIS A 1 78 ? 1.408 12.859 -8.695 1 89.38 78 HIS A C 1
ATOM 594 O O . HIS A 1 78 ? 0.186 13.016 -8.742 1 89.38 78 HIS A O 1
ATOM 600 N N . HIS A 1 79 ? 2.027 11.977 -9.375 1 82.44 79 HIS A N 1
ATOM 601 C CA . HIS A 1 79 ? 1.259 11.047 -10.195 1 82.44 79 HIS A CA 1
ATOM 602 C C . HIS A 1 79 ? 0.429 10.102 -9.336 1 82.44 79 HIS A C 1
ATOM 604 O O . HIS A 1 79 ? -0.518 9.477 -9.82 1 82.44 79 HIS A O 1
ATOM 610 N N . ASP A 1 80 ? 0.785 10.133 -8.109 1 81.62 80 ASP A N 1
ATOM 611 C CA . ASP A 1 80 ? 0.085 9.266 -7.164 1 81.62 80 ASP A CA 1
ATOM 612 C C . ASP A 1 80 ? -1.119 9.977 -6.551 1 81.62 80 ASP A C 1
ATOM 614 O O . ASP A 1 80 ? -1.896 9.367 -5.812 1 81.62 80 ASP A O 1
ATOM 618 N N . ILE A 1 81 ? -1.28 11.211 -6.863 1 86 81 ILE A N 1
ATOM 619 C CA . ILE A 1 81 ? -2.354 12.008 -6.281 1 86 81 ILE A CA 1
ATOM 620 C C . ILE A 1 81 ? -3.502 12.141 -7.277 1 86 81 ILE A C 1
ATOM 622 O O . ILE A 1 81 ? -3.287 12.516 -8.43 1 86 81 ILE A O 1
ATOM 626 N N . ALA A 1 82 ? -4.66 11.828 -6.824 1 85.44 82 ALA A N 1
ATOM 627 C CA . ALA A 1 82 ? -5.852 11.961 -7.66 1 85.44 82 ALA A CA 1
ATOM 628 C C . ALA A 1 82 ? -6.109 13.422 -8.023 1 85.44 82 ALA A C 1
ATOM 630 O O . ALA A 1 82 ? -5.938 14.312 -7.188 1 85.44 82 ALA A O 1
ATOM 631 N N . THR A 1 83 ? -6.492 13.633 -9.234 1 90.38 83 THR A N 1
ATOM 632 C CA . THR A 1 83 ? -6.816 14.977 -9.695 1 90.38 83 THR A CA 1
ATOM 633 C C . THR A 1 83 ? -8.273 15.062 -10.148 1 90.38 83 THR A C 1
ATOM 635 O O . THR A 1 83 ? -8.852 14.062 -10.586 1 90.38 83 THR A O 1
ATOM 638 N N . PRO A 1 84 ? -8.836 16.297 -10.023 1 91.88 84 PRO A N 1
ATOM 639 C CA . PRO A 1 84 ? -10.211 16.469 -10.492 1 91.88 84 PRO A CA 1
ATOM 640 C C . PRO A 1 84 ? -10.375 16.156 -11.977 1 91.88 84 PRO A C 1
ATOM 642 O O . PRO A 1 84 ? -11.398 15.602 -12.391 1 91.88 84 PRO A O 1
ATOM 645 N N . ASP A 1 85 ? -9.391 16.438 -12.742 1 90.25 85 ASP A N 1
ATOM 646 C CA . ASP A 1 85 ? -9.477 16.266 -14.188 1 90.25 85 ASP A CA 1
ATOM 647 C C . ASP A 1 85 ? -9.656 14.789 -14.547 1 90.25 85 ASP A C 1
ATOM 649 O O . ASP A 1 85 ? -10.516 14.438 -15.367 1 90.25 85 ASP A O 1
ATOM 653 N N . ILE A 1 86 ? -8.93 13.977 -13.93 1 87.06 86 ILE A N 1
ATOM 654 C CA . ILE A 1 86 ? -9.023 12.547 -14.203 1 87.06 86 ILE A CA 1
ATOM 655 C C . ILE A 1 86 ? -10.336 12 -13.656 1 87.06 86 ILE A C 1
ATOM 657 O O . ILE A 1 86 ? -10.992 11.172 -14.297 1 87.06 86 ILE A O 1
ATOM 661 N N . THR A 1 87 ? -10.734 12.43 -12.57 1 91.88 87 THR A N 1
ATOM 662 C CA . THR A 1 87 ? -11.945 11.977 -11.883 1 91.88 87 THR A CA 1
ATOM 663 C C . THR A 1 87 ? -13.188 12.352 -12.68 1 91.88 87 THR A C 1
ATOM 665 O O . THR A 1 87 ? -14.133 11.562 -12.766 1 91.88 87 THR A O 1
ATOM 668 N N . ARG A 1 88 ? -13.156 13.43 -13.297 1 94.25 88 ARG A N 1
ATOM 669 C CA . ARG A 1 88 ? -14.289 13.953 -14.047 1 94.25 88 ARG A CA 1
ATOM 670 C C . ARG A 1 88 ? -14.594 13.07 -15.258 1 94.25 88 ARG A C 1
ATOM 672 O O . ARG A 1 88 ? -15.703 13.109 -15.789 1 94.25 88 ARG A O 1
ATOM 679 N N . GLN A 1 89 ? -13.656 12.328 -15.688 1 94.19 89 GLN A N 1
ATOM 680 C CA . GLN A 1 89 ? -13.812 11.5 -16.875 1 94.19 89 GLN A CA 1
ATOM 681 C C . GLN A 1 89 ? -14.719 10.305 -16.609 1 94.19 89 GLN A C 1
ATOM 683 O O . GLN A 1 89 ? -15.172 9.641 -17.547 1 94.19 89 GLN A O 1
ATOM 688 N N . TRP A 1 90 ? -15.047 10.07 -15.352 1 94.88 90 TRP A N 1
ATOM 689 C CA . TRP A 1 90 ? -15.836 8.906 -14.977 1 94.88 90 TRP A CA 1
ATOM 690 C C . TRP A 1 90 ? -17.156 9.32 -14.328 1 94.88 90 TRP A C 1
ATOM 692 O O . TRP A 1 90 ? -17.156 9.961 -13.273 1 94.88 90 TRP A O 1
ATOM 702 N N . GLU A 1 91 ? -18.219 8.93 -14.953 1 96.12 91 GLU A N 1
ATOM 703 C CA . GLU A 1 91 ? -19.562 9.344 -14.523 1 96.12 91 GLU A CA 1
ATOM 704 C C . GLU A 1 91 ? -19.797 9.008 -13.055 1 96.12 91 GLU A C 1
ATOM 706 O O . GLU A 1 91 ? -20.281 9.852 -12.297 1 96.12 91 GLU A O 1
ATOM 711 N N . HIS A 1 92 ? -19.391 7.836 -12.641 1 95.94 92 HIS A N 1
ATOM 712 C CA . HIS A 1 92 ? -19.672 7.383 -11.289 1 95.94 92 HIS A CA 1
ATOM 713 C C . HIS A 1 92 ? -18.797 8.102 -10.266 1 95.94 92 HIS A C 1
ATOM 715 O O . HIS A 1 92 ? -19.062 8.047 -9.062 1 95.94 92 HIS A O 1
ATOM 721 N N . LEU A 1 93 ? -17.75 8.859 -10.734 1 96.38 93 LEU A N 1
ATOM 722 C CA . LEU A 1 93 ? -16.844 9.547 -9.812 1 96.38 93 LEU A CA 1
ATOM 723 C C . LEU A 1 93 ? -17.094 11.047 -9.82 1 96.38 93 LEU A C 1
ATOM 725 O O . LEU A 1 93 ? -16.516 11.781 -9.016 1 96.38 93 LEU A O 1
ATOM 729 N N . LYS A 1 94 ? -17.969 11.508 -10.617 1 96.31 94 LYS A N 1
ATOM 730 C CA . LYS A 1 94 ? -18.266 12.93 -10.727 1 96.31 94 LYS A CA 1
ATOM 731 C C . LYS A 1 94 ? -18.75 13.492 -9.391 1 96.31 94 LYS A C 1
ATOM 733 O O . LYS A 1 94 ? -18.531 14.664 -9.086 1 96.31 94 LYS A O 1
ATOM 738 N N . VAL A 1 95 ? -19.344 12.711 -8.648 1 95.69 95 VAL A N 1
ATOM 739 C CA . VAL A 1 95 ? -19.969 13.125 -7.398 1 95.69 95 VAL A CA 1
ATOM 740 C C . VAL A 1 95 ? -18.906 13.578 -6.406 1 95.69 95 VAL A C 1
ATOM 742 O O . VAL A 1 95 ? -19.203 14.32 -5.465 1 95.69 95 VAL A O 1
ATOM 745 N N . ILE A 1 96 ? -17.609 13.211 -6.672 1 94.56 96 ILE A N 1
ATOM 746 C CA . ILE A 1 96 ? -16.594 13.539 -5.672 1 94.56 96 ILE A CA 1
ATOM 747 C C . ILE A 1 96 ? -15.586 14.523 -6.258 1 94.56 96 ILE A C 1
ATOM 749 O O . ILE A 1 96 ? -14.578 14.836 -5.625 1 94.56 96 ILE A O 1
ATOM 753 N N . VAL A 1 97 ? -15.797 15 -7.391 1 94.62 97 VAL A N 1
ATOM 754 C CA . VAL A 1 97 ? -14.844 15.875 -8.062 1 94.62 97 VAL A CA 1
ATOM 755 C C . VAL A 1 97 ? -14.555 17.094 -7.195 1 94.62 97 VAL A C 1
ATOM 757 O O . VAL A 1 97 ? -13.398 17.484 -7.031 1 94.62 97 VAL A O 1
ATOM 760 N N . ASP A 1 98 ? -15.578 17.656 -6.621 1 91.25 98 ASP A N 1
ATOM 761 C CA . ASP A 1 98 ? -15.445 18.875 -5.828 1 91.25 98 ASP A CA 1
ATOM 762 C C . ASP A 1 98 ? -14.82 18.578 -4.469 1 91.25 98 ASP A C 1
ATOM 764 O O . ASP A 1 98 ? -14.43 19.5 -3.748 1 91.25 98 ASP A O 1
ATOM 768 N N . LYS A 1 99 ? -14.695 17.297 -4.16 1 90.12 99 LYS A N 1
ATOM 769 C CA . LYS A 1 99 ? -14.125 16.906 -2.875 1 90.12 99 LYS A CA 1
ATOM 770 C C . LYS A 1 99 ? -12.617 16.672 -2.992 1 90.12 99 LYS A C 1
ATOM 772 O O . LYS A 1 99 ? -11.93 16.5 -1.982 1 90.12 99 LYS A O 1
ATOM 777 N N . ILE A 1 100 ? -12.133 16.625 -4.238 1 89.94 100 ILE A N 1
ATOM 778 C CA . ILE A 1 100 ? -10.703 16.438 -4.477 1 89.94 100 ILE A CA 1
ATOM 779 C C . ILE A 1 100 ? -9.992 17.781 -4.484 1 89.94 100 ILE A C 1
ATOM 781 O O . ILE A 1 100 ? -10.242 18.625 -5.352 1 89.94 100 ILE A O 1
ATOM 785 N N . SER A 1 101 ? -9.25 17.969 -3.475 1 83.94 101 SER A N 1
ATOM 786 C CA . SER A 1 101 ? -8.453 19.203 -3.398 1 83.94 101 SER A CA 1
ATOM 787 C C . SER A 1 101 ? -7.043 18.969 -3.932 1 83.94 101 SER A C 1
ATOM 789 O O . SER A 1 101 ? -6.254 18.234 -3.328 1 83.94 101 SER A O 1
ATOM 791 N N . TYR A 1 102 ? -6.863 19.266 -5.156 1 89.25 102 TYR A N 1
ATOM 792 C CA . TYR A 1 102 ? -5.535 19.109 -5.742 1 89.25 102 TYR A CA 1
ATOM 793 C C . TYR A 1 102 ? -4.852 20.469 -5.906 1 89.25 102 TYR A C 1
ATOM 795 O O . TYR A 1 102 ? -5.406 21.375 -6.531 1 89.25 102 TYR A O 1
ATOM 803 N N . GLN A 1 103 ? -3.814 20.609 -5.281 1 91.56 103 GLN A N 1
ATOM 804 C CA . GLN A 1 103 ? -2.947 21.781 -5.383 1 91.56 103 GLN A CA 1
ATOM 805 C C . GLN A 1 103 ? -1.528 21.391 -5.781 1 91.56 103 GLN A C 1
ATOM 807 O O . GLN A 1 103 ? -0.744 20.938 -4.941 1 91.56 103 GLN A O 1
ATOM 812 N N . PRO A 1 104 ? -1.169 21.594 -7.055 1 90.5 104 PRO A N 1
ATOM 813 C CA . PRO A 1 104 ? 0.1 21.094 -7.582 1 90.5 104 PRO A CA 1
ATOM 814 C C . PRO A 1 104 ? 1.313 21.656 -6.852 1 90.5 104 PRO A C 1
ATOM 816 O O . PRO A 1 104 ? 2.402 21.094 -6.914 1 90.5 104 PRO A O 1
ATOM 819 N N . GLN A 1 105 ? 1.127 22.781 -6.211 1 92.25 105 GLN A N 1
ATOM 820 C CA . GLN A 1 105 ? 2.262 23.422 -5.559 1 92.25 105 GLN A CA 1
ATOM 821 C C . GLN A 1 105 ? 2.545 22.797 -4.199 1 92.25 105 GLN A C 1
ATOM 823 O O . GLN A 1 105 ? 3.596 23.031 -3.604 1 92.25 105 GLN A O 1
ATOM 828 N N . ILE A 1 106 ? 1.543 22.109 -3.711 1 93.81 106 ILE A N 1
ATOM 829 C CA . ILE A 1 106 ? 1.738 21.422 -2.434 1 93.81 106 ILE A CA 1
ATOM 830 C C . ILE A 1 106 ? 2.514 20.125 -2.65 1 93.81 106 ILE A C 1
ATOM 832 O O . ILE A 1 106 ? 2.174 19.328 -3.529 1 93.81 106 ILE A O 1
ATOM 836 N N . GLY A 1 107 ? 3.592 19.969 -1.941 1 93.62 107 GLY A N 1
ATOM 837 C CA . GLY A 1 107 ? 4.426 18.781 -2.068 1 93.62 107 GLY A CA 1
ATOM 838 C C . GLY A 1 107 ? 3.908 17.594 -1.274 1 93.62 107 GLY A C 1
ATOM 839 O O . GLY A 1 107 ? 3.012 17.75 -0.443 1 93.62 107 GLY A O 1
ATOM 840 N N . ILE A 1 108 ? 4.414 16.453 -1.605 1 95.69 108 ILE A N 1
ATOM 841 C CA . ILE A 1 108 ? 4.191 15.258 -0.807 1 95.69 108 ILE A CA 1
ATOM 842 C C . ILE A 1 108 ? 5.246 15.164 0.291 1 95.69 108 ILE A C 1
ATOM 844 O O . ILE A 1 108 ? 6.438 15.023 0.004 1 95.69 108 ILE A O 1
ATOM 848 N N . GLY A 1 109 ? 4.777 15.211 1.511 1 96.44 109 GLY A N 1
ATOM 849 C CA . GLY A 1 109 ? 5.746 15.297 2.594 1 96.44 109 GLY A CA 1
ATOM 850 C C . GLY A 1 109 ? 5.648 14.148 3.578 1 96.44 109 GLY A C 1
ATOM 851 O O . GLY A 1 109 ? 6.414 14.086 4.539 1 96.44 109 GLY A O 1
ATOM 852 N N . MET A 1 110 ? 4.727 13.211 3.244 1 96.75 110 MET A N 1
ATOM 853 C CA . MET A 1 110 ? 4.5 12.188 4.258 1 96.75 110 MET A CA 1
ATOM 854 C C . MET A 1 110 ? 4.09 10.867 3.613 1 96.75 110 MET A C 1
ATOM 856 O O . MET A 1 110 ? 3.295 10.852 2.674 1 96.75 110 MET A O 1
ATOM 860 N N . LEU A 1 111 ? 4.645 9.82 4.074 1 96.81 111 LEU A N 1
ATOM 861 C CA . LEU A 1 111 ? 4.215 8.445 3.822 1 96.81 111 LEU A CA 1
ATOM 862 C C . LEU A 1 111 ? 3.654 7.812 5.094 1 96.81 111 LEU A C 1
ATOM 864 O O . LEU A 1 111 ? 4.371 7.668 6.086 1 96.81 111 LEU A O 1
ATOM 868 N N . ILE A 1 112 ? 2.418 7.492 5.078 1 96.75 112 ILE A N 1
ATOM 869 C CA . ILE A 1 112 ? 1.756 6.949 6.258 1 96.75 112 ILE A CA 1
ATOM 870 C C . ILE A 1 112 ? 1.773 5.422 6.199 1 96.75 112 ILE A C 1
ATOM 872 O O . ILE A 1 112 ? 1.256 4.824 5.254 1 96.75 112 ILE A O 1
ATOM 876 N N . GLY A 1 113 ? 2.439 4.895 7.188 1 96 113 GLY A N 1
ATOM 877 C CA . GLY A 1 113 ? 2.523 3.447 7.273 1 96 113 GLY A CA 1
ATOM 878 C C . GLY A 1 113 ? 1.533 2.85 8.258 1 96 113 GLY A C 1
ATOM 879 O O . GLY A 1 113 ? 0.616 3.533 8.711 1 96 113 GLY A O 1
ATOM 880 N N . ARG A 1 114 ? 1.691 1.562 8.547 1 93.06 114 ARG A N 1
ATOM 881 C CA . ARG A 1 114 ? 0.719 0.754 9.273 1 93.06 114 ARG A CA 1
ATOM 882 C C . ARG A 1 114 ? 0.713 1.11 10.758 1 93.06 114 ARG A C 1
ATOM 884 O O . ARG A 1 114 ? -0.179 0.69 11.5 1 93.06 114 ARG A O 1
ATOM 891 N N . ASN A 1 115 ? 1.676 1.898 11.188 1 93.5 115 ASN A N 1
ATOM 892 C CA . ASN A 1 115 ? 1.664 2.332 12.578 1 93.5 115 ASN A CA 1
ATOM 893 C C . ASN A 1 115 ? 0.601 3.3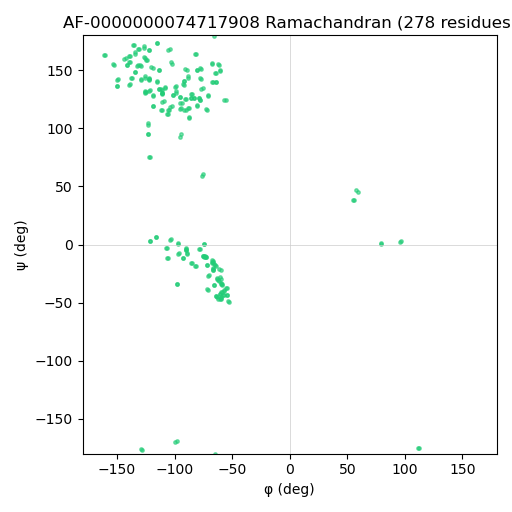98 12.828 1 93.5 115 ASN A C 1
ATOM 895 O O . ASN A 1 115 ? 0.411 3.842 13.961 1 93.5 115 ASN A O 1
ATOM 899 N N . ILE A 1 116 ? -0.12 3.752 11.789 1 94.62 116 ILE A N 1
ATOM 900 C CA . ILE A 1 116 ? -1.353 4.527 11.883 1 94.62 116 ILE A CA 1
ATOM 901 C C . ILE A 1 116 ? -2.502 3.742 11.25 1 94.62 116 ILE A C 1
ATOM 903 O O . ILE A 1 116 ? -3.01 4.113 10.188 1 94.62 116 ILE A O 1
ATOM 907 N N . PRO A 1 117 ? -3.012 2.752 11.891 1 91.19 117 PRO A N 1
ATOM 908 C CA . PRO A 1 117 ? -3.994 1.855 11.273 1 91.19 117 PRO A CA 1
ATOM 909 C C . PRO A 1 117 ? -5.277 2.578 10.867 1 91.19 117 PRO A C 1
ATOM 911 O O . PRO A 1 117 ? -5.895 2.223 9.859 1 91.19 117 PRO A O 1
ATOM 914 N N . THR A 1 118 ? -5.633 3.607 11.594 1 90.69 118 THR A N 1
ATOM 915 C CA . THR A 1 118 ? -6.887 4.309 11.344 1 90.69 118 THR A CA 1
ATOM 916 C C . THR A 1 118 ? -6.859 5.012 9.992 1 90.69 118 THR A C 1
ATOM 918 O O . THR A 1 118 ? -7.91 5.328 9.43 1 90.69 118 THR A O 1
ATOM 921 N N . ALA A 1 119 ? -5.68 5.25 9.477 1 93.69 119 ALA A N 1
ATOM 922 C CA . ALA A 1 119 ? -5.535 5.941 8.195 1 93.69 119 ALA A CA 1
ATOM 923 C C . ALA A 1 119 ? -5.973 5.047 7.035 1 93.69 119 ALA A C 1
ATOM 925 O O . ALA A 1 119 ? -6.266 5.535 5.941 1 93.69 119 ALA A O 1
ATOM 926 N N . PHE A 1 120 ? -6.062 3.771 7.25 1 93.38 120 PHE A N 1
ATOM 927 C CA . PHE A 1 120 ? -6.203 2.836 6.137 1 93.38 120 PHE A CA 1
ATOM 928 C C . PHE A 1 120 ? -7.625 2.299 6.059 1 93.38 120 PHE A C 1
ATOM 930 O O . PHE A 1 120 ? -7.984 1.609 5.102 1 93.38 120 PHE A O 1
ATOM 937 N N . GLN A 1 121 ? -8.398 2.531 7.055 1 92.06 121 GLN A N 1
ATOM 938 C CA . GLN A 1 121 ? -9.781 2.062 7.012 1 92.06 121 GLN A CA 1
ATOM 939 C C . GLN A 1 121 ? -10.609 2.891 6.035 1 92.06 121 GLN A C 1
ATOM 941 O O . GLN A 1 121 ? -10.797 4.094 6.234 1 92.06 121 GLN A O 1
ATOM 946 N N . PRO A 1 122 ? -11.086 2.256 4.988 1 93.31 122 PRO A N 1
ATOM 947 C CA . PRO A 1 122 ? -11.984 3.004 4.109 1 93.31 122 PRO A CA 1
ATOM 948 C C . PRO A 1 122 ? -13.312 3.357 4.777 1 93.31 122 PRO A C 1
ATOM 950 O O . PRO A 1 122 ? -13.844 2.559 5.551 1 93.31 122 PRO A O 1
ATOM 953 N N . LEU A 1 123 ? -13.789 4.504 4.555 1 91.94 123 LEU A N 1
ATOM 954 C CA . LEU A 1 123 ? -15.062 4.969 5.102 1 91.94 123 LEU A CA 1
ATOM 955 C C . LEU A 1 123 ? -16.188 4.824 4.078 1 91.94 123 LEU A C 1
ATOM 957 O O . LEU A 1 123 ? -17.344 4.629 4.445 1 91.94 123 LEU A O 1
ATOM 961 N N . LYS A 1 124 ? -15.797 5.012 2.908 1 92.88 124 LYS A N 1
ATOM 962 C CA . LYS A 1 124 ? -16.703 4.906 1.774 1 92.88 124 LYS A CA 1
ATOM 963 C C . LYS A 1 124 ? -15.977 4.438 0.52 1 92.88 124 LYS A C 1
ATOM 965 O O . LYS A 1 124 ? -14.812 4.793 0.304 1 92.88 124 LYS A O 1
ATOM 970 N N . VAL A 1 125 ? -16.641 3.629 -0.229 1 94.88 125 VAL A N 1
ATOM 971 C CA . VAL A 1 125 ? -16.094 3.195 -1.511 1 94.88 125 VAL A CA 1
ATOM 972 C C . VAL A 1 125 ? -17.109 3.479 -2.623 1 94.88 125 VAL A C 1
ATOM 974 O O . VAL A 1 125 ? -18.297 3.24 -2.459 1 94.88 125 VAL A O 1
ATOM 977 N N . ILE A 1 126 ? -16.672 4.078 -3.654 1 95.06 126 ILE A N 1
ATOM 978 C CA . ILE A 1 126 ? -17.438 4.191 -4.895 1 95.06 126 ILE A CA 1
ATOM 979 C C . ILE A 1 126 ? -16.859 3.234 -5.938 1 95.06 126 ILE A C 1
ATOM 981 O O . ILE A 1 126 ? -15.719 3.398 -6.383 1 95.06 126 ILE A O 1
ATOM 985 N N . TYR A 1 127 ? -17.656 2.33 -6.285 1 93 127 TYR A N 1
ATOM 986 C CA . TYR A 1 127 ? -17.219 1.274 -7.191 1 93 127 TYR A CA 1
ATOM 987 C C . TYR A 1 127 ? -17.422 1.682 -8.648 1 93 127 TYR A C 1
ATOM 989 O O . TYR A 1 127 ? -18.359 2.406 -8.969 1 93 127 TYR A O 1
ATOM 997 N N . GLY A 1 128 ? -16.5 1.271 -9.453 1 89.69 128 GLY A N 1
ATOM 998 C CA . GLY A 1 128 ? -16.688 1.339 -10.891 1 89.69 128 GLY A CA 1
ATOM 999 C C . GLY A 1 128 ? -17 -0.006 -11.516 1 89.69 128 GLY A C 1
ATOM 1000 O O . GLY A 1 128 ? -16.953 -1.037 -10.844 1 89.69 128 GLY A O 1
ATOM 1001 N N . GLU A 1 129 ? -17.406 0.086 -12.758 1 86.44 129 GLU A N 1
ATOM 1002 C CA . GLU A 1 129 ? -17.562 -1.152 -13.516 1 86.44 129 GLU A CA 1
ATOM 1003 C C . GLU A 1 129 ? -16.203 -1.838 -13.719 1 86.44 129 GLU A C 1
ATOM 1005 O O . GLU A 1 129 ? -15.188 -1.377 -13.211 1 86.44 129 GLU A O 1
ATOM 1010 N N . GLU A 1 130 ? -16.266 -2.973 -14.398 1 78.88 130 GLU A N 1
ATOM 1011 C CA . GLU A 1 130 ? -15.031 -3.705 -14.688 1 78.88 130 GLU A CA 1
ATOM 1012 C C . GLU A 1 130 ? -14.023 -2.828 -15.422 1 78.88 130 GLU A C 1
ATOM 1014 O O . GLU A 1 130 ? -14.383 -2.148 -16.391 1 78.88 130 GLU A O 1
ATOM 1019 N N . ASP A 1 131 ? -12.789 -2.645 -14.93 1 82.31 131 ASP A N 1
ATOM 1020 C CA . ASP A 1 131 ? -11.68 -1.916 -15.539 1 82.31 131 ASP A CA 1
ATOM 1021 C C . ASP A 1 131 ? -11.836 -0.409 -15.344 1 82.31 131 ASP A C 1
ATOM 1023 O O . ASP A 1 131 ? -11.133 0.381 -15.977 1 82.31 131 ASP A O 1
ATOM 1027 N N . GLU A 1 132 ? -12.883 0.004 -14.688 1 88.81 132 GLU A N 1
ATOM 1028 C CA . GLU A 1 132 ? -13.039 1.414 -14.336 1 88.81 132 GLU A CA 1
ATOM 1029 C C . GLU A 1 132 ? -12.406 1.718 -12.984 1 88.81 132 GLU A C 1
ATOM 1031 O O . GLU A 1 132 ? -12.344 0.849 -12.109 1 88.81 132 GLU A O 1
ATOM 1036 N N . PRO A 1 133 ? -11.969 2.947 -12.898 1 91.06 133 PRO A N 1
ATOM 1037 C CA . PRO A 1 133 ? -11.414 3.312 -11.594 1 91.06 133 PRO A CA 1
ATOM 1038 C C . PRO A 1 133 ? -12.469 3.361 -10.492 1 91.06 133 PRO A C 1
ATOM 1040 O O . PRO A 1 133 ? -13.672 3.422 -10.789 1 91.06 133 PRO A O 1
ATOM 1043 N N . TRP A 1 134 ? -12.008 3.193 -9.281 1 93.12 134 TRP A N 1
ATOM 1044 C CA . TRP A 1 134 ? -12.836 3.352 -8.094 1 93.12 134 TRP A CA 1
ATOM 1045 C C . TRP A 1 134 ? -12.25 4.402 -7.156 1 93.12 134 TRP A C 1
ATOM 1047 O O . TRP A 1 134 ? -11.125 4.879 -7.367 1 93.12 134 TRP A O 1
ATOM 1057 N N . ALA A 1 135 ? -13.047 4.777 -6.23 1 93.81 135 ALA A N 1
ATOM 1058 C CA . ALA A 1 135 ? -12.578 5.754 -5.254 1 93.81 135 ALA A CA 1
ATOM 1059 C C . ALA A 1 135 ? -12.836 5.277 -3.828 1 93.81 135 ALA A C 1
ATOM 1061 O O . ALA A 1 135 ? -13.828 4.586 -3.57 1 93.81 135 ALA A O 1
ATOM 1062 N N . GLU A 1 136 ? -11.93 5.559 -2.998 1 93 136 GLU A N 1
ATOM 1063 C CA . GLU A 1 136 ? -12.055 5.273 -1.571 1 93 136 GLU A CA 1
ATOM 1064 C C . GLU A 1 136 ? -11.828 6.535 -0.738 1 93 136 GLU A C 1
ATOM 1066 O O . GLU A 1 136 ? -10.891 7.293 -0.99 1 93 136 GLU A O 1
ATOM 1071 N N . LYS A 1 137 ? -12.766 6.707 0.182 1 92.69 137 LYS A N 1
ATOM 1072 C CA . LYS A 1 137 ? -12.633 7.785 1.156 1 92.69 137 LYS A CA 1
ATOM 1073 C C . LYS A 1 137 ? -12 7.277 2.451 1 92.69 137 LYS A C 1
ATOM 1075 O O . LYS A 1 137 ? -12.414 6.25 2.988 1 92.69 137 LYS A O 1
ATOM 1080 N N . TYR A 1 138 ? -10.922 7.977 2.865 1 92.5 138 TYR A N 1
ATOM 1081 C CA . TYR A 1 138 ? -10.273 7.664 4.133 1 92.5 138 TYR A CA 1
ATOM 1082 C C . TYR A 1 138 ? -10.398 8.82 5.113 1 92.5 138 TYR A C 1
ATOM 1084 O O . TYR A 1 138 ? -10.891 9.891 4.754 1 92.5 138 TYR A O 1
ATOM 1092 N N . LYS A 1 139 ? -9.961 8.555 6.273 1 91.88 139 LYS A N 1
ATOM 1093 C CA . LYS A 1 139 ? -10.094 9.508 7.371 1 91.88 139 LYS A CA 1
ATOM 1094 C C . LYS A 1 139 ? -9.477 10.859 7.004 1 91.88 139 LYS A C 1
ATOM 1096 O O . LYS A 1 139 ? -10.039 11.906 7.316 1 91.88 139 LYS A O 1
ATOM 1101 N N . PHE A 1 140 ? -8.391 10.883 6.297 1 91.44 140 PHE A N 1
ATOM 1102 C CA . PHE A 1 140 ? -7.664 12.125 6.059 1 91.44 140 PHE A CA 1
ATOM 1103 C C . PHE A 1 140 ? -7.918 12.633 4.645 1 91.44 140 PHE A C 1
ATOM 1105 O O . PHE A 1 140 ? -7.328 13.633 4.227 1 91.44 140 PHE A O 1
ATOM 1112 N N . GLY A 1 141 ? -8.766 11.969 3.908 1 85.62 141 GLY A N 1
ATOM 1113 C CA . GLY A 1 141 ? -9.094 12.359 2.545 1 85.62 141 GLY A CA 1
ATOM 1114 C C . GLY A 1 141 ? -9.492 11.195 1.666 1 85.62 141 GLY A C 1
ATOM 1115 O O . GLY A 1 141 ? -9.367 10.031 2.068 1 85.62 141 GLY A O 1
ATOM 1116 N N . MET B 1 1 ? 1.105 -22.609 -6.211 1 91.25 1 MET B N 1
ATOM 1117 C CA . MET B 1 1 ? 0.314 -21.719 -5.355 1 91.25 1 MET B CA 1
ATOM 1118 C C . MET B 1 1 ? 1.215 -20.844 -4.484 1 91.25 1 MET B C 1
ATOM 1120 O O . MET B 1 1 ? 2.258 -21.312 -4.016 1 91.25 1 MET B O 1
ATOM 1124 N N . THR B 1 2 ? 0.85 -19.594 -4.254 1 95.38 2 THR B N 1
ATOM 1125 C CA . THR B 1 2 ? 1.643 -18.688 -3.432 1 95.38 2 THR B CA 1
ATOM 1126 C C . THR B 1 2 ? 0.759 -17.609 -2.811 1 95.38 2 THR B C 1
ATOM 1128 O O . THR B 1 2 ? -0.336 -17.328 -3.307 1 95.38 2 THR B O 1
ATOM 1131 N N . TYR B 1 3 ? 1.185 -17.062 -1.725 1 95.38 3 TYR B N 1
ATOM 1132 C CA . TYR B 1 3 ? 0.593 -15.828 -1.236 1 95.38 3 TYR B CA 1
ATOM 1133 C C . TYR B 1 3 ? 1.112 -14.633 -2.021 1 95.38 3 TYR B C 1
ATOM 1135 O O . TYR B 1 3 ? 2.268 -14.617 -2.453 1 95.38 3 TYR B O 1
ATOM 1143 N N . ALA B 1 4 ? 0.24 -13.742 -2.225 1 95.06 4 ALA B N 1
ATOM 1144 C CA . ALA B 1 4 ? 0.59 -12.461 -2.846 1 95.06 4 ALA B CA 1
ATOM 1145 C C . ALA B 1 4 ? 0.223 -11.297 -1.938 1 95.06 4 ALA B C 1
ATOM 1147 O O . ALA B 1 4 ? -0.813 -11.32 -1.269 1 95.06 4 ALA B O 1
ATOM 1148 N N . VAL B 1 5 ? 1.054 -10.289 -1.921 1 94.94 5 VAL B N 1
ATOM 1149 C CA . VAL B 1 5 ? 0.8 -9.062 -1.161 1 94.94 5 VAL B CA 1
ATOM 1150 C C . VAL B 1 5 ? 0.534 -7.906 -2.119 1 94.94 5 VAL B C 1
ATOM 1152 O O . VAL B 1 5 ? 1.247 -7.738 -3.111 1 94.94 5 VAL B O 1
ATOM 1155 N N . LEU B 1 6 ? -0.549 -7.188 -1.857 1 95 6 LEU B N 1
ATOM 1156 C CA . LEU B 1 6 ? -0.835 -5.988 -2.639 1 95 6 LEU B CA 1
ATOM 1157 C C . LEU B 1 6 ? 0.026 -4.82 -2.176 1 95 6 LEU B C 1
ATOM 1159 O O . LEU B 1 6 ? 0.096 -4.531 -0.979 1 95 6 LEU B O 1
ATOM 1163 N N . ASP B 1 7 ? 0.739 -4.277 -3.125 1 93 7 ASP B N 1
ATOM 1164 C CA . ASP B 1 7 ? 1.594 -3.127 -2.857 1 93 7 ASP B CA 1
ATOM 1165 C C . ASP B 1 7 ? 1.232 -1.952 -3.764 1 93 7 ASP B C 1
ATOM 1167 O O . ASP B 1 7 ? 1.779 -1.817 -4.859 1 93 7 ASP B O 1
ATOM 1171 N N . ASP B 1 8 ? 0.375 -1.044 -3.23 1 90.94 8 ASP B N 1
ATOM 1172 C CA . ASP B 1 8 ? -0.173 0.035 -4.047 1 90.94 8 ASP B CA 1
ATOM 1173 C C . ASP B 1 8 ? 0.845 1.158 -4.227 1 90.94 8 ASP B C 1
ATOM 1175 O O . ASP B 1 8 ? 0.598 2.115 -4.965 1 90.94 8 ASP B O 1
ATOM 1179 N N . GLN B 1 9 ? 1.998 1.078 -3.613 1 90.88 9 GLN B N 1
ATOM 1180 C CA . GLN B 1 9 ? 3.055 2.059 -3.84 1 90.88 9 GLN B CA 1
ATOM 1181 C C . GLN B 1 9 ? 4.062 1.553 -4.871 1 90.88 9 GLN B C 1
ATOM 1183 O O . GLN B 1 9 ? 4.934 2.305 -5.316 1 90.88 9 GLN B O 1
ATOM 1188 N N . SER B 1 10 ? 3.893 0.335 -5.203 1 93.38 10 SER B N 1
ATOM 1189 C CA . SER B 1 10 ? 4.758 -0.195 -6.25 1 93.38 10 SER B CA 1
ATOM 1190 C C . SER B 1 10 ? 4.121 -0.037 -7.629 1 93.38 10 SER B C 1
ATOM 1192 O O . SER B 1 10 ? 2.914 -0.227 -7.785 1 93.38 10 SER B O 1
ATOM 1194 N N . THR B 1 11 ? 4.934 0.293 -8.609 1 93.88 11 THR B N 1
ATOM 1195 C CA . THR B 1 11 ? 4.445 0.438 -9.977 1 93.88 11 THR B CA 1
ATOM 1196 C C . THR B 1 11 ? 4.438 -0.909 -10.695 1 93.88 11 THR B C 1
ATOM 1198 O O . THR B 1 11 ? 3.777 -1.067 -11.727 1 93.88 11 THR B O 1
ATOM 1201 N N . ASP B 1 12 ? 5.141 -1.881 -10.141 1 95.94 12 ASP B N 1
ATOM 1202 C CA . ASP B 1 12 ? 5.344 -3.127 -10.875 1 95.94 12 ASP B CA 1
ATOM 1203 C C . ASP B 1 12 ? 5.031 -4.336 -9.992 1 95.94 12 ASP B C 1
ATOM 1205 O O . ASP B 1 12 ? 4.863 -4.203 -8.781 1 95.94 12 ASP B O 1
ATOM 1209 N N . VAL B 1 13 ? 4.957 -5.465 -10.633 1 97.56 13 VAL B N 1
ATOM 1210 C CA . VAL B 1 13 ? 4.832 -6.758 -9.969 1 97.56 13 VAL B CA 1
ATOM 1211 C C . VAL B 1 13 ? 6.215 -7.359 -9.734 1 97.56 13 VAL B C 1
ATOM 1213 O O . VAL B 1 13 ? 7.078 -7.305 -10.617 1 97.56 13 VAL B O 1
ATOM 1216 N N . PHE B 1 14 ? 6.41 -7.922 -8.57 1 97.69 14 PHE B N 1
ATOM 1217 C CA . PHE B 1 14 ? 7.633 -8.648 -8.242 1 97.69 14 PHE B CA 1
ATOM 1218 C C . PHE B 1 14 ? 7.316 -10.086 -7.844 1 97.69 14 PHE B C 1
ATOM 1220 O O . PHE B 1 14 ? 6.309 -10.344 -7.18 1 97.69 14 PHE B O 1
ATOM 1227 N N . VAL B 1 15 ? 8.188 -10.992 -8.234 1 97.88 15 VAL B N 1
ATOM 1228 C CA . VAL B 1 15 ? 8.055 -12.398 -7.887 1 97.88 15 VAL B CA 1
ATOM 1229 C C . VAL B 1 15 ? 9.391 -12.93 -7.371 1 97.88 15 VAL B C 1
ATOM 1231 O O . VAL B 1 15 ? 10.453 -12.383 -7.707 1 97.88 15 VAL B O 1
ATOM 1234 N N . THR B 1 16 ? 9.297 -13.953 -6.551 1 97.19 16 THR B N 1
ATOM 1235 C CA . THR B 1 16 ? 10.539 -14.547 -6.07 1 97.19 16 THR B CA 1
ATOM 1236 C C . THR B 1 16 ? 11.133 -15.484 -7.113 1 97.19 16 THR B C 1
ATOM 1238 O O . THR B 1 16 ? 10.398 -16.125 -7.871 1 97.19 16 THR B O 1
ATOM 1241 N N . ASP B 1 17 ? 12.438 -15.57 -7.074 1 96 17 ASP B N 1
ATOM 1242 C CA . ASP B 1 17 ? 13.117 -16.547 -7.926 1 96 17 ASP B CA 1
ATOM 1243 C C . ASP B 1 17 ? 12.609 -17.953 -7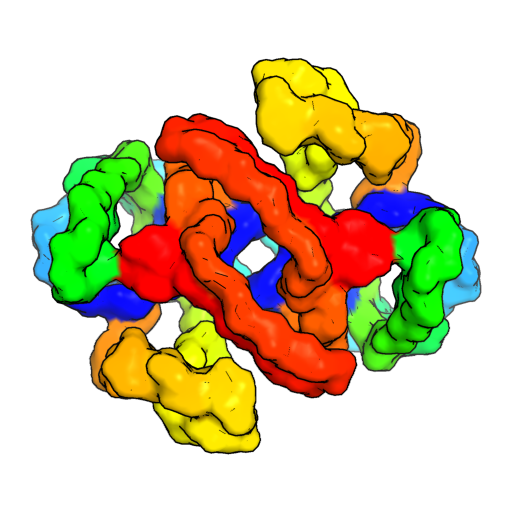.652 1 96 17 ASP B C 1
ATOM 1245 O O . ASP B 1 17 ? 12.438 -18.75 -8.578 1 96 17 ASP B O 1
ATOM 1249 N N . SER B 1 18 ? 12.391 -18.234 -6.426 1 96.06 18 SER B N 1
ATOM 1250 C CA . SER B 1 18 ? 11.914 -19.562 -6.039 1 96.06 18 SER B CA 1
ATOM 1251 C C . SER B 1 18 ? 10.57 -19.875 -6.684 1 96.06 18 SER B C 1
ATOM 1253 O O . SER B 1 18 ? 10.344 -21 -7.148 1 96.06 18 SER B O 1
ATOM 1255 N N . LEU B 1 19 ? 9.695 -18.938 -6.699 1 96.88 19 LEU B N 1
ATOM 1256 C CA . LEU B 1 19 ? 8.398 -19.125 -7.336 1 96.88 19 LEU B CA 1
ATOM 1257 C C . LEU B 1 19 ? 8.562 -19.391 -8.828 1 96.88 19 LEU B C 1
ATOM 1259 O O . LEU B 1 19 ? 7.906 -20.281 -9.383 1 96.88 19 LEU B O 1
ATOM 1263 N N . LEU B 1 20 ? 9.375 -18.609 -9.5 1 96.5 20 LEU B N 1
ATOM 1264 C CA . LEU B 1 20 ? 9.602 -18.797 -10.93 1 96.5 20 LEU B CA 1
ATOM 1265 C C . LEU B 1 20 ? 10.156 -20.188 -11.219 1 96.5 20 LEU B C 1
ATOM 1267 O O . LEU B 1 20 ? 9.789 -20.812 -12.219 1 96.5 20 LEU B O 1
ATOM 1271 N N . ASP B 1 21 ? 11.055 -20.594 -10.367 1 95 21 ASP B N 1
ATOM 1272 C CA . ASP B 1 21 ? 11.609 -21.938 -10.508 1 95 21 ASP B CA 1
ATOM 1273 C C . ASP B 1 21 ? 10.516 -23 -10.414 1 95 21 ASP B C 1
ATOM 1275 O O . ASP B 1 21 ? 10.5 -23.953 -11.195 1 95 21 ASP B O 1
ATOM 1279 N N . GLU B 1 22 ? 9.672 -22.828 -9.445 1 95.56 22 GLU B N 1
ATOM 1280 C CA . GLU B 1 22 ? 8.555 -23.75 -9.273 1 95.56 22 GLU B CA 1
ATOM 1281 C C . GLU B 1 22 ? 7.672 -23.781 -10.523 1 95.56 22 GLU B C 1
ATOM 1283 O O . GLU B 1 22 ? 7.141 -24.828 -10.891 1 95.56 22 GLU B O 1
ATOM 1288 N N . LEU B 1 23 ? 7.508 -22.688 -11.211 1 95.75 23 LEU B N 1
ATOM 1289 C CA . LEU B 1 23 ? 6.637 -22.562 -12.375 1 95.75 23 LEU B CA 1
ATOM 1290 C C . LEU B 1 23 ? 7.391 -22.906 -13.656 1 95.75 23 LEU B C 1
ATOM 1292 O O . LEU B 1 23 ? 6.793 -22.969 -14.727 1 95.75 23 LEU B O 1
ATOM 1296 N N . ASP B 1 24 ? 8.609 -23.094 -13.562 1 95.81 24 ASP B N 1
ATOM 1297 C CA . ASP B 1 24 ? 9.469 -23.391 -14.703 1 95.81 24 ASP B CA 1
ATOM 1298 C C . ASP B 1 24 ? 9.391 -22.297 -15.758 1 95.81 24 ASP B C 1
ATOM 1300 O O . ASP B 1 24 ? 9.164 -22.578 -16.938 1 95.81 24 ASP B O 1
ATOM 1304 N N . VAL B 1 25 ? 9.484 -21.062 -15.297 1 95.31 25 VAL B N 1
ATOM 1305 C CA . VAL B 1 25 ? 9.453 -19.891 -16.172 1 95.31 25 VAL B CA 1
ATOM 1306 C C . VAL B 1 25 ? 10.82 -19.219 -16.172 1 95.31 25 VAL B C 1
ATOM 1308 O O . VAL B 1 25 ? 11.445 -19.062 -15.125 1 95.31 25 VAL B O 1
ATOM 1311 N N . SER B 1 26 ? 11.258 -18.906 -17.359 1 93.75 26 SER B N 1
ATOM 1312 C CA . SER B 1 26 ? 12.516 -18.188 -17.516 1 93.75 26 SER B CA 1
ATOM 1313 C C . SER B 1 26 ? 12.273 -16.719 -17.828 1 93.75 26 SER B C 1
ATOM 1315 O O . SER B 1 26 ? 11.156 -16.328 -18.188 1 93.75 26 SER B O 1
ATOM 1317 N N . GLY B 1 27 ? 13.281 -15.891 -17.516 1 95.5 27 GLY B N 1
ATOM 1318 C CA . GLY B 1 27 ? 13.211 -14.469 -17.797 1 95.5 27 GLY B CA 1
ATOM 1319 C C . GLY B 1 27 ? 14.484 -13.906 -18.391 1 95.5 27 GLY B C 1
ATOM 1320 O O . GLY B 1 27 ? 15.469 -14.633 -18.547 1 95.5 27 GLY B O 1
ATOM 1321 N N . GLN B 1 28 ? 14.367 -1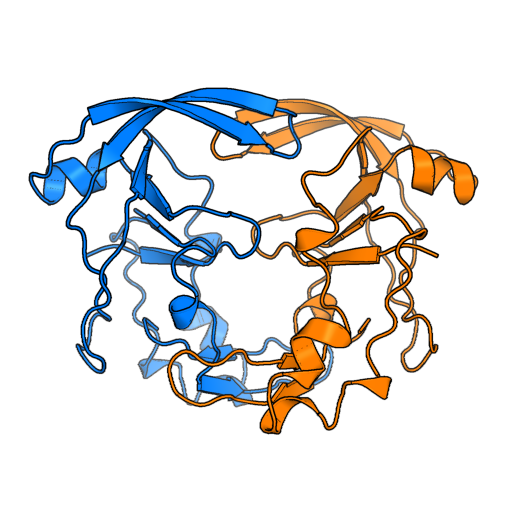2.734 -18.781 1 97.06 28 GLN B N 1
ATOM 1322 C CA . GLN B 1 28 ? 15.516 -12.008 -19.328 1 97.06 28 GLN B CA 1
ATOM 1323 C C . GLN B 1 28 ? 16.141 -11.102 -18.281 1 97.06 28 GLN B C 1
ATOM 1325 O O . GLN B 1 28 ? 15.453 -10.336 -17.609 1 97.06 28 GLN B O 1
ATOM 1330 N N . GLU B 1 29 ? 17.453 -11.203 -18.156 1 96.88 29 GLU B N 1
ATOM 1331 C CA . GLU B 1 29 ? 18.156 -10.328 -17.234 1 96.88 29 GLU B CA 1
ATOM 1332 C C . GLU B 1 29 ? 18.188 -8.891 -17.734 1 96.88 29 GLU B C 1
ATOM 1334 O O . GLU B 1 29 ? 18.547 -8.633 -18.875 1 96.88 29 GLU B O 1
ATOM 1339 N N . ILE B 1 30 ? 17.75 -8.008 -16.844 1 97.69 30 ILE B N 1
ATOM 1340 C CA . ILE B 1 30 ? 17.75 -6.59 -17.188 1 97.69 30 ILE B CA 1
ATOM 1341 C C . ILE B 1 30 ? 18.125 -5.762 -15.961 1 97.69 30 ILE B C 1
ATOM 1343 O O . ILE B 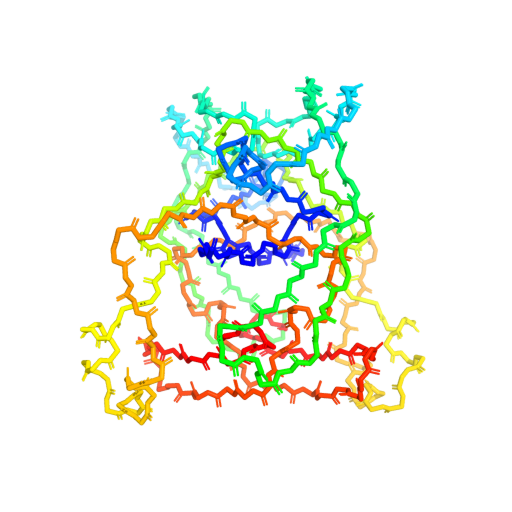1 30 ? 18.031 -6.242 -14.828 1 97.69 30 ILE B O 1
ATOM 1347 N N . ASN B 1 31 ? 18.547 -4.535 -16.234 1 97.62 31 ASN B N 1
ATOM 1348 C CA . ASN B 1 31 ? 18.75 -3.566 -15.172 1 97.62 31 ASN B CA 1
ATOM 1349 C C . ASN B 1 31 ? 17.484 -2.738 -14.922 1 97.62 31 ASN B C 1
ATOM 1351 O O . ASN B 1 31 ? 16.922 -2.17 -15.859 1 97.62 31 ASN B O 1
ATOM 1355 N N . VAL B 1 32 ? 17.031 -2.727 -13.711 1 96.94 32 VAL B N 1
ATOM 1356 C CA . VAL B 1 32 ? 15.836 -1.992 -13.336 1 96.94 32 VAL B CA 1
ATOM 1357 C C . VAL B 1 32 ? 16.172 -0.929 -12.297 1 96.94 32 VAL B C 1
ATOM 1359 O O . VAL B 1 32 ? 16.844 -1.219 -11.297 1 96.94 32 VAL B O 1
ATOM 1362 N N . GLN B 1 33 ? 15.742 0.312 -12.594 1 96.62 33 GLN B N 1
ATOM 1363 C CA . GLN B 1 33 ? 15.844 1.366 -11.586 1 96.62 33 GLN B CA 1
ATOM 1364 C C . GLN B 1 33 ? 14.656 1.323 -10.625 1 96.62 33 GLN B C 1
ATOM 1366 O O . GLN B 1 33 ? 13.5 1.305 -11.062 1 96.62 33 GLN B O 1
ATOM 1371 N N . VAL B 1 34 ? 14.945 1.255 -9.336 1 95.12 34 VAL B N 1
ATOM 1372 C CA . VAL B 1 34 ? 13.906 1.215 -8.312 1 95.12 34 VAL B CA 1
ATOM 1373 C C . VAL B 1 34 ? 14.078 2.391 -7.359 1 95.12 34 VAL B C 1
ATOM 1375 O O . VAL B 1 34 ? 15.203 2.725 -6.973 1 95.12 34 VAL B O 1
ATOM 1378 N N . ASN B 1 35 ? 13.008 3.045 -7.094 1 94.44 35 ASN B N 1
ATOM 1379 C CA . ASN B 1 35 ? 12.961 4.152 -6.141 1 94.44 35 ASN B CA 1
ATOM 1380 C C . ASN B 1 35 ? 12.258 3.75 -4.848 1 94.44 35 ASN B C 1
ATOM 1382 O O . ASN B 1 35 ? 11.07 3.418 -4.859 1 94.44 35 ASN B O 1
ATOM 1386 N N . THR B 1 36 ? 12.961 3.666 -3.689 1 94.19 36 THR B N 1
ATOM 1387 C CA . THR B 1 36 ? 12.453 3.279 -2.379 1 94.19 36 THR B CA 1
ATOM 1388 C C . THR B 1 36 ? 12.836 4.312 -1.323 1 94.19 36 THR B C 1
ATOM 1390 O O . THR B 1 36 ? 13.375 5.371 -1.651 1 94.19 36 THR B O 1
ATOM 1393 N N . ILE B 1 37 ? 12.516 4.074 -0.163 1 93.75 37 ILE B N 1
ATOM 1394 C CA . ILE B 1 37 ? 12.844 4.953 0.954 1 93.75 37 ILE B CA 1
ATOM 1395 C C . ILE B 1 37 ? 14.359 5.023 1.129 1 93.75 37 ILE B C 1
ATOM 1397 O O . ILE B 1 37 ? 14.875 5.969 1.731 1 93.75 37 ILE B O 1
ATOM 1401 N N . VAL B 1 38 ? 15.117 4.039 0.547 1 93.19 38 VAL B N 1
ATOM 1402 C CA . VAL B 1 38 ? 16.562 4.027 0.697 1 93.19 38 VAL B CA 1
ATOM 1403 C C . VAL B 1 38 ? 17.203 4.82 -0.438 1 93.19 38 VAL B C 1
ATOM 1405 O O . VAL B 1 38 ? 18.422 5.02 -0.451 1 93.19 38 VAL B O 1
ATOM 1408 N N . GLY B 1 39 ? 16.406 5.324 -1.382 1 92.75 39 GLY B N 1
ATOM 1409 C CA . GLY B 1 39 ? 16.906 6.055 -2.537 1 92.75 39 GLY B CA 1
ATOM 1410 C C . GLY B 1 39 ? 16.703 5.309 -3.844 1 92.75 39 GLY B C 1
ATOM 1411 O O . GLY B 1 39 ? 15.969 4.32 -3.896 1 92.75 39 GLY B O 1
ATOM 1412 N N . THR B 1 40 ? 17.234 5.906 -4.848 1 94.56 40 THR B N 1
ATOM 1413 C CA . THR B 1 40 ? 17.172 5.293 -6.168 1 94.56 40 THR B CA 1
ATOM 1414 C C . THR B 1 40 ? 18.328 4.312 -6.367 1 94.56 40 THR B C 1
ATOM 1416 O O . THR B 1 40 ? 19.484 4.648 -6.121 1 94.56 40 THR B O 1
ATOM 1419 N N . ASN B 1 41 ? 18 3.094 -6.73 1 95.44 41 ASN B N 1
ATOM 1420 C CA . ASN B 1 41 ? 18.969 2.039 -6.984 1 95.44 41 ASN B CA 1
ATOM 1421 C C . ASN B 1 41 ? 18.719 1.355 -8.328 1 95.44 41 ASN B C 1
ATOM 1423 O O . ASN B 1 41 ? 17.609 1.402 -8.852 1 95.44 41 ASN B O 1
ATOM 1427 N N . THR B 1 42 ? 19.797 0.817 -8.836 1 96.62 42 THR B N 1
ATOM 1428 C CA . THR B 1 42 ? 19.688 -0.032 -10.016 1 96.62 42 THR B CA 1
ATOM 1429 C C . THR B 1 42 ? 19.984 -1.488 -9.664 1 96.62 42 THR B C 1
ATOM 1431 O O . THR B 1 42 ? 21.031 -1.8 -9.102 1 96.62 42 THR B O 1
ATOM 1434 N N . LEU B 1 43 ? 19.031 -2.322 -9.953 1 95.56 43 LEU B N 1
ATOM 1435 C CA . LEU B 1 43 ? 19.172 -3.748 -9.672 1 95.56 43 LEU B CA 1
ATOM 1436 C C . LEU B 1 43 ? 19.172 -4.559 -10.969 1 95.56 43 LEU B C 1
ATOM 1438 O O . LEU B 1 43 ? 18.438 -4.25 -11.898 1 95.56 43 LEU B O 1
ATOM 1442 N N . GLN B 1 44 ? 20.047 -5.547 -10.945 1 96.44 44 GLN B N 1
ATOM 1443 C CA . GLN B 1 44 ? 19.906 -6.574 -11.977 1 96.44 44 GLN B CA 1
ATOM 1444 C C . GLN B 1 44 ? 18.828 -7.578 -11.609 1 96.44 44 GLN B C 1
ATOM 1446 O O . GLN B 1 44 ? 18.922 -8.258 -10.594 1 96.44 44 GLN B O 1
ATOM 1451 N N . MET B 1 45 ? 17.781 -7.688 -12.461 1 96.44 45 MET B N 1
ATOM 1452 C CA . MET B 1 45 ? 16.656 -8.586 -12.227 1 96.44 45 MET B CA 1
ATOM 1453 C C . MET B 1 45 ? 16.312 -9.359 -13.5 1 96.44 45 MET B C 1
ATOM 1455 O O . MET B 1 45 ? 16.812 -9.055 -14.578 1 96.44 45 MET B O 1
ATOM 1459 N N . ARG B 1 46 ? 15.523 -10.406 -13.352 1 97.19 46 ARG B N 1
ATOM 1460 C CA . ARG B 1 46 ? 14.938 -11.094 -14.5 1 97.19 46 ARG B CA 1
ATOM 1461 C C . ARG B 1 46 ? 13.531 -10.578 -14.781 1 97.19 46 ARG B C 1
ATOM 1463 O O . ARG B 1 46 ? 12.695 -10.508 -13.883 1 97.19 46 ARG B O 1
ATOM 1470 N N . LYS B 1 47 ? 13.383 -10.117 -15.93 1 98.25 47 LYS B N 1
ATOM 1471 C CA . LYS B 1 47 ? 12.055 -9.75 -16.406 1 98.25 47 LYS B CA 1
ATOM 1472 C C . LYS B 1 47 ? 11.328 -10.961 -16.984 1 98.25 47 LYS B C 1
ATOM 1474 O O . LYS B 1 47 ? 11.883 -11.672 -17.828 1 98.25 47 LYS B O 1
ATOM 1479 N N . VAL B 1 48 ? 10.133 -11.188 -16.547 1 98 48 VAL B N 1
ATOM 1480 C CA . VAL B 1 48 ? 9.375 -12.359 -16.969 1 98 48 VAL B CA 1
ATOM 1481 C C . VAL B 1 48 ? 8.023 -11.93 -17.531 1 98 48 VAL B C 1
ATOM 1483 O O . VAL B 1 48 ? 7.422 -10.969 -17.047 1 98 48 VAL B O 1
ATOM 1486 N N . SER B 1 49 ? 7.562 -12.602 -18.547 1 96.38 49 SER B N 1
ATOM 1487 C CA . SER B 1 49 ? 6.242 -12.414 -19.141 1 96.38 49 SER B CA 1
ATOM 1488 C C . SER B 1 49 ? 5.473 -13.727 -19.203 1 96.38 49 SER B C 1
ATOM 1490 O O . SER B 1 49 ? 6.039 -14.797 -18.984 1 96.38 49 SER B O 1
ATOM 1492 N N . GLY B 1 50 ? 4.203 -13.539 -19.328 1 95.06 50 GLY B N 1
ATOM 1493 C CA . GLY B 1 50 ? 3.398 -14.727 -19.531 1 95.06 50 GLY B CA 1
ATOM 1494 C C . GLY B 1 50 ? 2.777 -15.266 -18.266 1 95.06 50 GLY B C 1
ATOM 1495 O O . GLY B 1 50 ? 2.115 -16.312 -18.281 1 95.06 50 GLY B O 1
ATOM 1496 N N . LEU B 1 51 ? 2.975 -14.609 -17.188 1 96.94 51 LEU B N 1
ATOM 1497 C CA . LEU B 1 51 ? 2.367 -15.047 -15.938 1 96.94 51 LEU B CA 1
ATOM 1498 C C . LEU B 1 51 ? 0.892 -14.664 -15.891 1 96.94 51 LEU B C 1
ATOM 1500 O O . LEU B 1 51 ? 0.474 -13.695 -16.531 1 96.94 51 LEU B O 1
ATOM 1504 N N . GLN B 1 52 ? 0.176 -15.461 -15.164 1 96.94 52 GLN B N 1
ATOM 1505 C CA . GLN B 1 52 ? -1.221 -15.18 -14.852 1 96.94 52 GLN B CA 1
ATOM 1506 C C . GLN B 1 52 ? -1.509 -15.406 -13.375 1 96.94 52 GLN B C 1
ATOM 1508 O O . GLN B 1 52 ? -0.871 -16.234 -12.734 1 96.94 52 GLN B O 1
ATOM 1513 N N . ILE B 1 53 ? -2.438 -14.625 -12.867 1 97.06 53 ILE B N 1
ATOM 1514 C CA . ILE B 1 53 ? -2.865 -14.758 -11.484 1 97.06 53 ILE B CA 1
ATOM 1515 C C . ILE B 1 53 ? -4.312 -15.234 -11.43 1 97.06 53 ILE B C 1
ATOM 1517 O O . ILE B 1 53 ? -5.164 -14.742 -12.18 1 97.06 53 ILE B O 1
ATOM 1521 N N . GLN B 1 54 ? -4.523 -16.172 -10.617 1 95.38 54 GLN B N 1
ATOM 1522 C CA . GLN B 1 54 ? -5.875 -16.672 -10.367 1 95.38 54 GLN B CA 1
ATOM 1523 C C . GLN B 1 54 ? -6.09 -16.938 -8.883 1 95.38 54 GLN B C 1
ATOM 1525 O O . GLN B 1 54 ? -5.191 -17.438 -8.195 1 95.38 54 GLN B O 1
ATOM 1530 N N . ASP B 1 55 ? -7.297 -16.531 -8.414 1 92.69 55 ASP B N 1
ATOM 1531 C CA . ASP B 1 55 ? -7.613 -16.844 -7.023 1 92.69 55 ASP B CA 1
ATOM 1532 C C . ASP B 1 55 ? -7.664 -18.359 -6.801 1 92.69 55 ASP B C 1
ATOM 1534 O O . ASP B 1 55 ? -7.926 -19.109 -7.734 1 92.69 55 ASP B O 1
ATOM 1538 N N . VAL B 1 56 ? -7.445 -18.766 -5.641 1 90.44 56 VAL B N 1
ATOM 1539 C CA . VAL B 1 56 ? -7.277 -20.172 -5.305 1 90.44 56 VAL B CA 1
ATOM 1540 C C . VAL B 1 56 ? -8.57 -20.938 -5.598 1 90.44 56 VAL B C 1
ATOM 1542 O O . VAL B 1 56 ? -8.539 -22.109 -5.98 1 90.44 56 VAL B O 1
ATOM 1545 N N . ASN B 1 57 ? -9.719 -20.266 -5.492 1 88.88 57 ASN B N 1
ATOM 1546 C CA . ASN B 1 57 ? -11 -20.938 -5.695 1 88.88 57 ASN B CA 1
ATOM 1547 C C . ASN B 1 57 ? -11.508 -20.734 -7.121 1 88.88 57 ASN B C 1
ATOM 1549 O O . ASN B 1 57 ? -12.617 -21.156 -7.453 1 88.88 57 ASN B O 1
ATOM 1553 N N . ALA B 1 58 ? -10.789 -20.062 -7.953 1 91 58 ALA B N 1
ATOM 1554 C CA . ALA B 1 58 ? -11.125 -19.812 -9.359 1 91 58 ALA B CA 1
ATOM 1555 C C . ALA B 1 58 ? -12.5 -19.172 -9.492 1 91 58 ALA B C 1
ATOM 1557 O O . ALA B 1 58 ? -13.297 -19.562 -10.336 1 91 58 ALA B O 1
ATOM 1558 N N . GLU B 1 59 ? -12.734 -18.312 -8.555 1 88.81 59 GLU B N 1
ATOM 1559 C CA . GLU B 1 59 ? -13.992 -17.562 -8.586 1 88.81 59 GLU B CA 1
ATOM 1560 C C . GLU B 1 59 ? -14.008 -16.547 -9.727 1 88.81 59 GLU B C 1
ATOM 1562 O O . GLU B 1 59 ? -15.07 -16.172 -10.211 1 88.81 59 GLU B O 1
ATOM 1567 N N . HIS B 1 60 ? -12.852 -16.125 -10.102 1 89.31 60 HIS B N 1
ATOM 1568 C CA . HIS B 1 60 ? -12.711 -15.133 -11.164 1 89.31 60 HIS B CA 1
ATOM 1569 C C . HIS B 1 60 ? -11.789 -15.641 -12.266 1 89.31 60 HIS B C 1
ATOM 1571 O O . HIS B 1 60 ? -10.992 -16.562 -12.047 1 89.31 60 HIS B O 1
ATOM 1577 N N . SER B 1 61 ? -11.945 -15.055 -13.414 1 92.12 61 SER B N 1
ATOM 1578 C CA . SER B 1 61 ? -11.047 -15.375 -14.516 1 92.12 61 SER B CA 1
ATOM 1579 C C . SER B 1 61 ? -9.617 -14.953 -14.203 1 92.12 61 SER B C 1
ATOM 1581 O O . SER B 1 61 ? -9.391 -13.961 -13.508 1 92.12 61 SER B O 1
ATOM 1583 N N . PRO B 1 62 ? -8.703 -15.703 -14.727 1 95.62 62 PRO B N 1
ATOM 1584 C CA . PRO B 1 62 ? -7.301 -15.328 -14.523 1 95.62 62 PRO B CA 1
ATOM 1585 C C . PRO B 1 62 ? -6.969 -13.953 -15.102 1 95.62 62 PRO B C 1
ATOM 1587 O O . PRO B 1 62 ? -7.586 -13.531 -16.078 1 95.62 62 PRO B O 1
ATOM 1590 N N . VAL B 1 63 ? -6.059 -13.32 -14.492 1 95.44 63 VAL B N 1
ATOM 1591 C CA . VAL B 1 63 ? -5.582 -12.016 -14.938 1 95.44 63 VAL B CA 1
ATOM 1592 C C . VAL B 1 63 ? -4.148 -12.141 -15.461 1 95.44 63 VAL B C 1
ATOM 1594 O O . VAL B 1 63 ? -3.279 -12.688 -14.773 1 95.44 63 VAL B O 1
ATOM 1597 N N . LYS B 1 64 ? -3.971 -11.617 -16.625 1 96.62 64 LYS B N 1
ATOM 1598 C CA . LYS B 1 64 ? -2.631 -11.625 -17.203 1 96.62 64 LYS B CA 1
ATOM 1599 C C . LYS B 1 64 ? -1.739 -10.57 -16.547 1 96.62 64 LYS B C 1
ATOM 1601 O O . LYS B 1 64 ? -2.164 -9.438 -16.344 1 96.62 64 LYS B O 1
ATOM 1606 N N . VAL B 1 65 ? -0.555 -10.969 -16.234 1 97.19 65 VAL B N 1
ATOM 1607 C CA . VAL B 1 65 ? 0.479 -10.047 -15.766 1 97.19 65 VAL B CA 1
ATOM 1608 C C . VAL B 1 65 ? 1.293 -9.547 -16.953 1 97.19 65 VAL B C 1
ATOM 1610 O O . VAL B 1 65 ? 1.925 -10.344 -17.656 1 97.19 65 VAL B O 1
ATOM 1613 N N . PRO B 1 66 ? 1.211 -8.242 -17.188 1 96.81 66 PRO B N 1
ATOM 1614 C CA . PRO B 1 66 ? 1.98 -7.754 -18.344 1 96.81 66 PRO B CA 1
ATOM 1615 C C . PRO B 1 66 ? 3.451 -8.164 -18.281 1 96.81 66 PRO B C 1
ATOM 1617 O O . PRO B 1 66 ? 4 -8.656 -19.266 1 96.81 66 PRO B O 1
ATOM 1620 N N . TYR B 1 67 ? 4.07 -7.957 -17.188 1 97.69 67 TYR B N 1
ATOM 1621 C CA . TYR B 1 67 ? 5.402 -8.43 -16.828 1 97.69 67 TYR B CA 1
ATOM 1622 C C . TYR B 1 67 ? 5.613 -8.398 -15.32 1 97.69 67 TYR B C 1
ATOM 1624 O O . TYR B 1 67 ? 4.844 -7.766 -14.594 1 97.69 67 TYR B O 1
ATOM 1632 N N . ALA B 1 68 ? 6.59 -9.102 -14.93 1 98.25 68 ALA B N 1
ATOM 1633 C CA . ALA B 1 68 ? 7.027 -9.086 -13.539 1 98.25 68 ALA B CA 1
ATOM 1634 C C . ALA B 1 68 ? 8.555 -9.094 -13.445 1 98.25 68 ALA B C 1
ATOM 1636 O O . ALA B 1 68 ? 9.234 -9.469 -14.398 1 98.25 68 ALA B O 1
ATOM 1637 N N . TYR B 1 69 ? 9.016 -8.633 -12.375 1 98.19 69 TYR B N 1
ATOM 1638 C CA . TYR B 1 69 ? 10.445 -8.695 -12.094 1 98.19 69 TYR B CA 1
ATOM 1639 C C . TYR B 1 69 ? 10.734 -9.727 -11 1 98.19 69 TYR B C 1
ATOM 1641 O O . TYR B 1 69 ? 10.07 -9.742 -9.961 1 98.19 69 TYR B O 1
ATOM 1649 N N . ALA B 1 70 ? 11.719 -10.492 -11.273 1 97.25 70 ALA B N 1
ATOM 1650 C CA . ALA B 1 70 ? 12.078 -11.539 -10.328 1 97.25 70 ALA B CA 1
ATOM 1651 C C . ALA B 1 70 ? 13.25 -11.102 -9.445 1 97.25 70 ALA B C 1
ATOM 1653 O O . ALA B 1 70 ? 14.188 -10.469 -9.93 1 97.25 70 ALA B O 1
ATOM 1654 N N . GLN B 1 71 ? 13.07 -11.398 -8.219 1 93 71 GLN B N 1
ATOM 1655 C CA . GLN B 1 71 ? 14.109 -11.141 -7.227 1 93 71 GLN B CA 1
ATOM 1656 C C . GLN B 1 71 ? 14.211 -12.281 -6.227 1 93 71 GLN B C 1
ATOM 1658 O O . GLN B 1 71 ? 13.305 -13.117 -6.129 1 93 71 GLN B O 1
ATOM 1663 N N . GLU B 1 72 ? 15.344 -12.289 -5.543 1 92.38 72 GLU B N 1
ATOM 1664 C CA . GLU B 1 72 ? 15.578 -13.367 -4.586 1 92.38 72 GLU B CA 1
ATOM 1665 C C . GLU B 1 72 ? 14.508 -13.383 -3.498 1 92.38 72 GLU B C 1
ATOM 1667 O O . GLU B 1 72 ? 14.008 -14.445 -3.121 1 92.38 72 GLU B O 1
ATOM 1672 N N . SER B 1 73 ? 14.258 -12.164 -2.982 1 90.69 73 SER B N 1
ATOM 1673 C CA . SER B 1 73 ? 13.25 -12.047 -1.938 1 90.69 73 SER B CA 1
ATOM 1674 C C . SER B 1 73 ? 12.422 -10.773 -2.107 1 90.69 73 SER B C 1
ATOM 1676 O O . SER B 1 73 ? 12.828 -9.852 -2.82 1 90.69 73 SER B O 1
ATOM 1678 N N . ILE B 1 74 ? 11.195 -10.859 -1.558 1 91.5 74 ILE B N 1
ATOM 1679 C CA . ILE B 1 74 ? 10.367 -9.664 -1.515 1 91.5 74 ILE B CA 1
ATOM 1680 C C . ILE B 1 74 ? 10.156 -9.227 -0.064 1 91.5 74 ILE B C 1
ATOM 1682 O O . ILE B 1 74 ? 10.242 -10.047 0.853 1 91.5 74 ILE B O 1
ATOM 1686 N N . PRO B 1 75 ? 9.984 -7.891 0.137 1 90.94 75 PRO B N 1
ATOM 1687 C CA . PRO B 1 75 ? 9.859 -7.375 1.503 1 90.94 75 PRO B CA 1
ATOM 1688 C C . PRO B 1 75 ? 8.484 -7.648 2.107 1 90.94 75 PRO B C 1
ATOM 1690 O O . PRO B 1 75 ? 7.746 -6.711 2.422 1 90.94 75 PRO B O 1
ATOM 1693 N N . ALA B 1 76 ? 8.039 -8.828 2.238 1 91.25 76 ALA B N 1
ATOM 1694 C CA . ALA B 1 76 ? 6.785 -9.258 2.854 1 91.25 76 ALA B CA 1
ATOM 1695 C C . ALA B 1 76 ? 6.996 -10.477 3.742 1 91.25 76 ALA B C 1
ATOM 1697 O O . ALA B 1 76 ? 7.883 -11.297 3.484 1 91.25 76 ALA B O 1
ATOM 1698 N N . THR B 1 77 ? 6.23 -10.43 4.824 1 88.25 77 THR B N 1
ATOM 1699 C CA . THR B 1 77 ? 6.305 -11.555 5.746 1 88.25 77 THR B CA 1
ATOM 1700 C C . THR B 1 77 ? 4.914 -12.125 6.016 1 88.25 77 THR B C 1
ATOM 1702 O O . THR B 1 77 ? 3.906 -11.516 5.648 1 88.25 77 THR B O 1
ATOM 1705 N N . HIS B 1 78 ? 4.879 -13.266 6.684 1 89.38 78 HIS B N 1
ATOM 1706 C CA . HIS B 1 78 ? 3.604 -13.898 7.008 1 89.38 78 HIS B CA 1
ATOM 1707 C C . HIS B 1 78 ? 2.816 -13.062 8.016 1 89.38 78 HIS B C 1
ATOM 1709 O O . HIS B 1 78 ? 1.612 -13.266 8.188 1 89.38 78 HIS B O 1
ATOM 1715 N N . HIS B 1 79 ? 3.479 -12.164 8.625 1 82.56 79 HIS B N 1
ATOM 1716 C CA . HIS B 1 79 ? 2.766 -11.258 9.531 1 82.56 79 HIS B CA 1
ATOM 1717 C C . HIS B 1 79 ? 1.812 -10.352 8.758 1 82.56 79 HIS B C 1
ATOM 1719 O O . HIS B 1 79 ? 0.896 -9.773 9.344 1 82.56 79 HIS B O 1
ATOM 1725 N N . ASP B 1 80 ? 2.051 -10.367 7.496 1 81.81 80 ASP B N 1
ATOM 1726 C CA . ASP B 1 80 ? 1.221 -9.531 6.633 1 81.81 80 ASP B CA 1
ATOM 1727 C C . ASP B 1 80 ? -0.008 -10.297 6.145 1 81.81 80 ASP B C 1
ATOM 1729 O O . ASP B 1 80 ? -0.882 -9.719 5.492 1 81.81 80 ASP B O 1
ATOM 1733 N N . ILE B 1 81 ? -0.08 -11.531 6.477 1 86.19 81 ILE B N 1
ATOM 1734 C CA . ILE B 1 81 ? -1.174 -12.375 6.004 1 86.19 81 ILE B CA 1
ATOM 1735 C C . ILE B 1 81 ? -2.211 -12.539 7.109 1 86.19 81 ILE B C 1
ATOM 1737 O O . ILE B 1 81 ? -1.869 -12.906 8.242 1 86.19 81 ILE B O 1
ATOM 1741 N N . ALA B 1 82 ? -3.43 -12.273 6.777 1 85.5 82 ALA B N 1
ATOM 1742 C CA . ALA B 1 82 ? -4.527 -12.453 7.723 1 85.5 82 ALA B CA 1
ATOM 1743 C C . ALA B 1 82 ? -4.688 -13.922 8.102 1 85.5 82 ALA B C 1
ATOM 1745 O O . ALA B 1 82 ? -4.562 -14.812 7.254 1 85.5 82 ALA B O 1
ATOM 1746 N N . THR B 1 83 ? -4.953 -14.141 9.352 1 90.38 83 THR B N 1
ATOM 1747 C CA . THR B 1 83 ? -5.176 -15.5 9.836 1 90.38 83 THR B CA 1
ATOM 1748 C C . THR B 1 83 ? -6.574 -15.633 10.445 1 90.38 83 THR B C 1
ATOM 1750 O O . THR B 1 83 ? -7.141 -14.648 10.93 1 90.38 83 THR B O 1
ATOM 1753 N N . PRO B 1 84 ? -7.113 -16.906 10.383 1 91.75 84 PRO B N 1
ATOM 1754 C CA . PRO B 1 84 ? -8.422 -17.125 10.992 1 91.75 84 PRO B CA 1
ATOM 1755 C C . PRO B 1 84 ? -8.438 -16.812 12.484 1 91.75 84 PRO B C 1
ATOM 1757 O O . PRO B 1 84 ? -9.43 -16.281 13 1 91.75 84 PRO B O 1
ATOM 1760 N N . ASP B 1 85 ? -7.367 -17.047 13.148 1 90.31 85 ASP B N 1
ATOM 1761 C CA . ASP B 1 85 ? -7.305 -16.859 14.594 1 90.31 85 ASP B CA 1
ATOM 1762 C C . ASP B 1 85 ? -7.5 -15.391 14.961 1 90.31 85 ASP B C 1
ATOM 1764 O O . ASP B 1 85 ? -8.281 -15.07 15.859 1 90.31 85 ASP B O 1
ATOM 1768 N N . ILE B 1 86 ? -6.871 -14.555 14.266 1 87.12 86 ILE B N 1
ATOM 1769 C CA . ILE B 1 86 ? -6.984 -13.133 14.547 1 87.12 86 ILE B CA 1
ATOM 1770 C C . ILE B 1 86 ? -8.367 -12.633 14.133 1 87.12 86 ILE B C 1
ATOM 1772 O O . ILE B 1 86 ? -8.984 -11.828 14.836 1 87.12 86 ILE B O 1
ATOM 1776 N N . THR B 1 87 ? -8.859 -13.086 13.102 1 91.94 87 THR B N 1
ATOM 1777 C CA . THR B 1 87 ? -10.148 -12.68 12.547 1 91.94 87 THR B CA 1
ATOM 1778 C C . THR B 1 87 ? -11.289 -13.094 13.469 1 91.94 87 THR B C 1
ATOM 1780 O O . THR B 1 87 ? -12.25 -12.344 13.656 1 91.94 87 THR B O 1
ATOM 1783 N N . ARG B 1 88 ? -11.156 -14.172 14.086 1 94.38 88 ARG B N 1
ATOM 1784 C CA . ARG B 1 88 ? -12.188 -14.727 14.961 1 94.38 88 ARG B CA 1
ATOM 1785 C C . ARG B 1 88 ? -12.391 -13.859 16.188 1 94.38 88 ARG B C 1
ATOM 1787 O O . ARG B 1 88 ? -13.438 -13.93 16.844 1 94.38 88 ARG B O 1
ATOM 1794 N N . GLN B 1 89 ? -11.445 -13.078 16.531 1 94.19 89 GLN B N 1
ATOM 1795 C CA . GLN B 1 89 ? -11.5 -12.25 17.734 1 94.19 89 GLN B CA 1
ATOM 1796 C C . GLN B 1 89 ? -12.477 -11.094 17.547 1 94.19 89 GLN B C 1
ATOM 1798 O O . GLN B 1 89 ? -12.852 -10.438 18.531 1 94.19 89 GLN B O 1
ATOM 1803 N N . TRP B 1 90 ? -12.938 -10.883 16.328 1 94.88 90 TRP B N 1
ATOM 1804 C CA . TRP B 1 90 ? -13.805 -9.742 16.047 1 94.88 90 TRP B CA 1
ATOM 1805 C C . TRP B 1 90 ? -15.172 -10.211 15.539 1 94.88 90 TRP B C 1
ATOM 1807 O O . TRP B 1 90 ? -15.258 -10.852 14.484 1 94.88 90 TRP B O 1
ATOM 1817 N N . GLU B 1 91 ? -16.172 -9.859 16.266 1 96.19 91 GLU B N 1
ATOM 1818 C CA . GLU B 1 91 ? -17.531 -10.32 15.984 1 96.19 91 GLU B CA 1
ATOM 1819 C C . GLU B 1 91 ? -17.938 -10.008 14.547 1 96.19 91 GLU B C 1
ATOM 1821 O O . GLU B 1 91 ? -18.469 -10.867 13.836 1 96.19 91 GLU B O 1
ATOM 1826 N N . HIS B 1 92 ? -17.625 -8.82 14.094 1 96 92 HIS B N 1
ATOM 1827 C CA . HIS B 1 92 ? -18.078 -8.375 12.781 1 96 92 HIS B CA 1
ATOM 1828 C C . HIS B 1 92 ? -17.281 -9.07 11.672 1 96 92 HIS B C 1
ATOM 1830 O O . HIS B 1 92 ? -17.672 -9.023 10.5 1 96 92 HIS B O 1
ATOM 1836 N N . LEU B 1 93 ? -16.156 -9.789 12.023 1 96.38 93 LEU B N 1
ATOM 1837 C CA . LEU B 1 93 ? -15.328 -10.438 11.016 1 96.38 93 LEU B CA 1
AT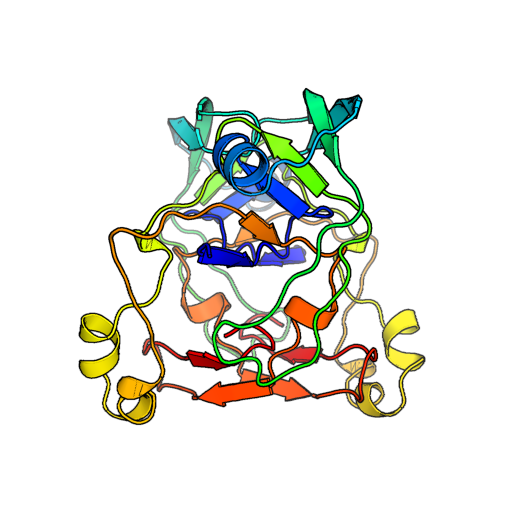OM 1838 C C . LEU B 1 93 ? -15.523 -11.945 11.039 1 96.38 93 LEU B C 1
ATOM 1840 O O . LEU B 1 93 ? -15 -12.664 10.18 1 96.38 93 LEU B O 1
ATOM 1844 N N . LYS B 1 94 ? -16.297 -12.438 11.93 1 96.38 94 LYS B N 1
ATOM 1845 C CA . LYS B 1 94 ? -16.516 -13.875 12.062 1 96.38 94 LYS B CA 1
ATOM 1846 C C . LYS B 1 94 ? -17.125 -14.453 10.797 1 96.38 94 LYS B C 1
ATOM 1848 O O . LYS B 1 94 ? -16.891 -15.617 10.461 1 96.38 94 LYS B O 1
ATOM 1853 N N . VAL B 1 95 ? -17.812 -13.695 10.109 1 95.75 95 VAL B N 1
ATOM 1854 C CA . VAL B 1 95 ? -18.562 -14.141 8.938 1 95.75 95 VAL B CA 1
ATOM 1855 C C . VAL B 1 95 ? -17.594 -14.562 7.84 1 95.75 95 VAL B C 1
ATOM 1857 O O . VAL B 1 95 ? -17.953 -15.312 6.934 1 95.75 95 VAL B O 1
ATOM 1860 N N . ILE B 1 96 ? -16.281 -14.148 7.965 1 94.62 96 ILE B N 1
ATOM 1861 C CA . ILE B 1 96 ? -15.367 -14.438 6.863 1 94.62 96 ILE B CA 1
ATOM 1862 C C . ILE B 1 96 ? -14.266 -15.383 7.344 1 94.62 96 ILE B C 1
ATOM 1864 O O . ILE B 1 96 ? -13.32 -15.664 6.605 1 94.62 96 ILE B O 1
ATOM 1868 N N . VAL B 1 97 ? -14.344 -15.867 8.484 1 94.81 97 VAL B N 1
ATOM 1869 C CA . VAL B 1 97 ? -13.289 -16.703 9.055 1 94.81 97 VAL B CA 1
ATOM 1870 C C . VAL B 1 97 ? -13.047 -17.906 8.156 1 94.81 97 VAL B C 1
ATOM 1872 O O . VAL B 1 97 ? -11.898 -18.266 7.879 1 94.81 97 VAL B O 1
ATOM 1875 N N . ASP B 1 98 ? -14.094 -18.5 7.695 1 91.5 98 ASP B N 1
ATOM 1876 C CA . ASP B 1 98 ? -14 -19.719 6.895 1 91.5 98 ASP B CA 1
ATOM 1877 C C . ASP B 1 98 ? -13.523 -19.406 5.48 1 91.5 98 ASP B C 1
ATOM 1879 O O . ASP B 1 98 ? -13.18 -20.328 4.723 1 91.5 98 ASP B O 1
ATOM 1883 N N . LYS B 1 99 ? -13.477 -18.125 5.16 1 90.31 99 LYS B N 1
ATOM 1884 C CA . LYS B 1 99 ? -13.055 -17.719 3.824 1 90.31 99 LYS B CA 1
ATOM 1885 C C . LYS B 1 99 ? -11.555 -17.438 3.787 1 90.31 99 LYS B C 1
ATOM 1887 O O . LYS B 1 99 ? -10.977 -17.234 2.715 1 90.31 99 LYS B O 1
ATOM 1892 N N . ILE B 1 100 ? -10.945 -17.359 4.969 1 90 100 ILE B N 1
ATOM 1893 C CA . ILE B 1 100 ? -9.508 -17.125 5.062 1 90 100 ILE B CA 1
ATOM 1894 C C . ILE B 1 100 ? -8.75 -18.438 5.004 1 90 100 ILE B C 1
ATOM 1896 O O . ILE B 1 100 ? -8.891 -19.281 5.895 1 90 100 ILE B O 1
ATOM 1900 N N . SER B 1 101 ? -8.109 -18.609 3.926 1 83.94 101 SER B N 1
ATOM 1901 C CA . SER B 1 101 ? -7.293 -19.797 3.77 1 83.94 101 SER B CA 1
ATOM 1902 C C . SER B 1 101 ? -5.836 -19.531 4.137 1 83.94 101 SER B C 1
ATOM 1904 O O . SER B 1 101 ? -5.137 -18.812 3.422 1 83.94 101 SER B O 1
ATOM 1906 N N . TYR B 1 102 ? -5.516 -19.781 5.348 1 89.31 102 TYR B N 1
ATOM 1907 C CA . TYR B 1 102 ? -4.137 -19.578 5.77 1 89.31 102 TYR B CA 1
ATOM 1908 C C . TYR B 1 102 ? -3.391 -20.906 5.867 1 89.31 102 TYR B C 1
ATOM 1910 O O . TYR B 1 102 ? -3.842 -21.828 6.547 1 89.31 102 TYR B O 1
ATOM 1918 N N . GLN B 1 103 ? -2.41 -21.016 5.133 1 91.69 103 GLN B N 1
ATOM 1919 C CA . GLN B 1 103 ? -1.491 -22.141 5.152 1 91.69 103 GLN B CA 1
ATOM 1920 C C . GLN B 1 103 ? -0.057 -21.688 5.402 1 91.69 103 GLN B C 1
ATOM 1922 O O . GLN B 1 103 ? 0.608 -21.188 4.488 1 91.69 103 GLN B O 1
ATOM 1927 N N . PRO B 1 104 ? 0.456 -21.906 6.629 1 90.69 104 PRO B N 1
ATOM 1928 C CA . PRO B 1 104 ? 1.756 -21.359 7.02 1 90.69 104 PRO B CA 1
ATOM 1929 C C . PRO B 1 104 ? 2.902 -21.875 6.156 1 90.69 104 PRO B C 1
ATOM 1931 O O . PRO B 1 104 ? 3.967 -21.266 6.098 1 90.69 104 PRO B O 1
ATOM 1934 N N . GLN B 1 105 ? 2.686 -22.984 5.52 1 92.38 105 GLN B N 1
ATOM 1935 C CA . GLN B 1 105 ? 3.764 -23.578 4.738 1 92.38 105 GLN B CA 1
ATOM 1936 C C . GLN B 1 105 ? 3.873 -22.938 3.361 1 92.38 105 GLN B C 1
ATOM 1938 O O . GLN B 1 105 ? 4.859 -23.141 2.65 1 92.38 105 GLN B O 1
ATOM 1943 N N . ILE B 1 106 ? 2.799 -22.297 2.994 1 93.69 106 ILE B N 1
ATOM 1944 C CA . ILE B 1 106 ? 2.83 -21.594 1.71 1 93.69 106 ILE B CA 1
ATOM 1945 C C . ILE B 1 106 ? 3.576 -20.281 1.854 1 93.69 106 ILE B C 1
ATOM 1947 O O . ILE B 1 106 ? 3.301 -19.5 2.77 1 93.69 106 ILE B O 1
ATOM 1951 N N . GLY B 1 107 ? 4.562 -20.078 1.027 1 93.62 107 GLY B N 1
ATOM 1952 C CA . GLY B 1 107 ? 5.359 -18.859 1.074 1 93.62 107 GLY B CA 1
ATOM 1953 C C . GLY B 1 107 ? 4.719 -17.688 0.345 1 93.62 107 GLY B C 1
ATOM 1954 O O . GLY B 1 107 ? 3.74 -17.875 -0.384 1 93.62 107 GLY B O 1
ATOM 1955 N N . ILE B 1 108 ? 5.215 -16.547 0.621 1 95.62 108 ILE B N 1
ATOM 1956 C CA . ILE B 1 108 ? 4.859 -15.352 -0.142 1 95.62 108 ILE B CA 1
ATOM 1957 C C . ILE B 1 108 ? 5.789 -15.211 -1.346 1 95.62 108 ILE B C 1
ATOM 1959 O O . ILE B 1 108 ? 6.996 -15.023 -1.185 1 95.62 108 ILE B O 1
ATOM 1963 N N . GLY B 1 109 ? 5.195 -15.273 -2.508 1 96.44 109 GLY B N 1
ATOM 1964 C CA . GLY B 1 109 ? 6.047 -15.328 -3.688 1 96.44 109 GLY B CA 1
ATOM 1965 C C . GLY B 1 109 ? 5.805 -14.18 -4.648 1 96.44 109 GLY B C 1
ATOM 1966 O O . GLY B 1 109 ? 6.469 -14.078 -5.684 1 96.44 109 GLY B O 1
ATOM 1967 N N . MET B 1 110 ? 4.887 -13.281 -4.215 1 96.75 110 MET B N 1
ATOM 1968 C CA . MET B 1 110 ? 4.523 -12.258 -5.191 1 96.75 110 MET B CA 1
ATOM 1969 C C . MET B 1 110 ? 4.125 -10.961 -4.5 1 96.75 110 MET B C 1
ATOM 1971 O O . MET B 1 110 ? 3.43 -10.977 -3.482 1 96.75 110 MET B O 1
ATOM 1975 N N . LEU B 1 111 ? 4.582 -9.875 -5.008 1 96.88 111 LEU B N 1
ATOM 1976 C CA . LEU B 1 111 ? 4.121 -8.523 -4.707 1 96.88 111 LEU B CA 1
ATOM 1977 C C . LEU B 1 111 ? 3.412 -7.91 -5.91 1 96.88 111 LEU B C 1
ATOM 1979 O O . LEU B 1 111 ? 4.012 -7.742 -6.973 1 96.88 111 LEU B O 1
ATOM 1983 N N . ILE B 1 112 ? 2.174 -7.637 -5.766 1 96.81 112 ILE B N 1
ATOM 1984 C CA . ILE B 1 112 ? 1.373 -7.121 -6.871 1 96.81 112 ILE B CA 1
ATOM 1985 C C . ILE B 1 112 ? 1.325 -5.594 -6.805 1 96.81 112 ILE B C 1
ATOM 1987 O O . ILE B 1 112 ? 0.871 -5.023 -5.809 1 96.81 112 ILE B O 1
ATOM 1991 N N . GLY B 1 113 ? 1.88 -5.027 -7.844 1 96.06 113 GLY B N 1
ATOM 1992 C CA . GLY B 1 113 ? 1.889 -3.576 -7.926 1 96.06 113 GLY B CA 1
ATOM 1993 C C . GLY B 1 113 ? 0.781 -3.02 -8.797 1 96.06 113 GLY B C 1
ATOM 1994 O O . GLY B 1 113 ? -0.147 -3.742 -9.172 1 96.06 113 GLY B O 1
ATOM 1995 N N . ARG B 1 114 ? 0.861 -1.733 -9.102 1 93.12 114 ARG B N 1
ATOM 1996 C CA . ARG B 1 114 ? -0.213 -0.965 -9.727 1 93.12 114 ARG B CA 1
ATOM 1997 C C . ARG B 1 114 ? -0.354 -1.317 -11.203 1 93.12 114 ARG B C 1
ATOM 1999 O O . ARG B 1 114 ? -1.334 -0.936 -11.844 1 93.12 114 ARG B O 1
ATOM 2006 N N . ASN B 1 115 ? 0.592 -2.061 -11.734 1 93.62 115 ASN B N 1
ATOM 2007 C CA . ASN B 1 115 ? 0.459 -2.484 -13.117 1 93.62 115 ASN B CA 1
ATOM 2008 C C . ASN B 1 115 ? -0.575 -3.596 -13.273 1 93.62 115 ASN B C 1
ATOM 2010 O O . ASN B 1 115 ? -0.851 -4.047 -14.383 1 93.62 115 ASN B O 1
ATOM 2014 N N . ILE B 1 116 ? -1.176 -3.99 -12.172 1 94.69 116 ILE B N 1
ATOM 2015 C CA . ILE B 1 116 ? -2.375 -4.82 -12.148 1 94.69 116 ILE B CA 1
ATOM 2016 C C . ILE B 1 116 ? -3.492 -4.09 -11.406 1 94.69 116 ILE B C 1
ATOM 2018 O O . ILE B 1 116 ? -3.879 -4.484 -10.305 1 94.69 116 ILE B O 1
ATOM 2022 N N . PRO B 1 117 ? -4.109 -3.117 -11.977 1 91.12 117 PRO B N 1
ATOM 2023 C CA . PRO B 1 117 ? -5.066 -2.27 -11.266 1 91.12 117 PRO B CA 1
ATOM 2024 C C . PRO B 1 117 ? -6.27 -3.051 -10.734 1 91.12 117 PRO B C 1
ATOM 2026 O O . PRO B 1 117 ? -6.797 -2.729 -9.672 1 91.12 117 PRO B O 1
ATOM 2029 N N . THR B 1 118 ? -6.648 -4.094 -11.43 1 90.62 118 THR B N 1
ATOM 2030 C CA . THR B 1 118 ? -7.836 -4.855 -11.07 1 90.62 118 THR B CA 1
ATOM 2031 C C . THR B 1 118 ? -7.641 -5.559 -9.727 1 90.62 118 THR B C 1
ATOM 2033 O O . THR B 1 118 ? -8.617 -5.922 -9.07 1 90.62 118 THR B O 1
ATOM 2036 N N . ALA B 1 119 ? -6.414 -5.746 -9.328 1 93.69 119 ALA B N 1
ATOM 2037 C CA . ALA B 1 119 ? -6.113 -6.426 -8.078 1 93.69 119 ALA B CA 1
ATOM 2038 C C . ALA B 1 119 ? -6.469 -5.551 -6.875 1 93.69 119 ALA B C 1
ATOM 2040 O O . ALA B 1 119 ? -6.629 -6.051 -5.762 1 93.69 119 ALA B O 1
ATOM 2041 N N . PHE B 1 120 ? -6.641 -4.281 -7.07 1 93.38 120 PHE B N 1
ATOM 2042 C CA . PHE B 1 120 ? -6.703 -3.354 -5.945 1 93.38 120 PHE B CA 1
ATOM 2043 C C . PHE B 1 120 ? -8.133 -2.873 -5.723 1 93.38 120 PHE B C 1
ATOM 2045 O O . PHE B 1 120 ? -8.422 -2.195 -4.73 1 93.38 120 PHE B O 1
ATOM 2052 N N . GLN B 1 121 ? -8.992 -3.139 -6.637 1 91.94 121 GLN B N 1
ATOM 2053 C CA . GLN B 1 121 ? -10.375 -2.73 -6.445 1 91.94 121 GLN B CA 1
ATOM 2054 C C . GLN B 1 121 ? -11.062 -3.596 -5.391 1 91.94 121 GLN B C 1
ATOM 2056 O O . GLN B 1 121 ? -11.227 -4.805 -5.582 1 91.94 121 GLN B O 1
ATOM 2061 N N . PRO B 1 122 ? -11.469 -2.98 -4.293 1 93.31 122 PRO B N 1
ATOM 2062 C CA . PRO B 1 122 ? -12.234 -3.77 -3.328 1 93.31 122 PRO B CA 1
ATOM 2063 C C . PRO B 1 122 ? -13.609 -4.18 -3.857 1 93.31 122 PRO B C 1
ATOM 2065 O O . PRO B 1 122 ? -14.258 -3.402 -4.559 1 93.31 122 PRO B O 1
ATOM 2068 N N . LEU B 1 123 ? -14.008 -5.348 -3.59 1 91.94 123 LEU B N 1
ATOM 2069 C CA . LEU B 1 123 ? -15.312 -5.867 -4 1 91.94 123 LEU B CA 1
ATOM 2070 C C . LEU B 1 123 ? -16.328 -5.758 -2.865 1 91.94 123 LEU B C 1
ATOM 2072 O O . LEU B 1 123 ? -17.531 -5.617 -3.107 1 91.94 123 LEU B O 1
ATOM 2076 N N . LYS B 1 124 ? -15.805 -5.922 -1.738 1 92.81 124 LYS B N 1
ATOM 2077 C CA . LYS B 1 124 ? -16.594 -5.848 -0.515 1 92.81 124 LYS B CA 1
ATOM 2078 C C . LYS B 1 124 ? -15.758 -5.348 0.656 1 92.81 124 LYS B C 1
ATOM 2080 O O . LYS B 1 124 ? -14.57 -5.66 0.752 1 92.81 124 LYS B O 1
ATOM 2085 N N . VAL B 1 125 ? -16.375 -4.559 1.46 1 94.88 125 VAL B N 1
ATOM 2086 C CA . VAL B 1 125 ? -15.711 -4.098 2.678 1 94.88 125 VAL B CA 1
ATOM 2087 C C . VAL B 1 125 ? -16.594 -4.418 3.891 1 94.88 125 VAL B C 1
ATOM 2089 O O . VAL B 1 125 ? -17.797 -4.223 3.854 1 94.88 125 VAL B O 1
ATOM 2092 N N . ILE B 1 126 ? -16.031 -5 4.871 1 95.06 126 ILE B N 1
ATOM 2093 C CA . ILE B 1 126 ? -16.656 -5.141 6.184 1 95.06 126 ILE B CA 1
ATOM 2094 C C . ILE B 1 126 ? -16 -4.164 7.164 1 95.06 126 ILE B C 1
ATOM 2096 O O . ILE B 1 126 ? -14.828 -4.289 7.492 1 95.06 126 ILE B O 1
ATOM 2100 N N . TYR B 1 127 ? -16.797 -3.297 7.59 1 93.19 127 TYR B N 1
ATOM 2101 C CA . TYR B 1 127 ? -16.297 -2.221 8.438 1 93.19 127 TYR B CA 1
ATOM 2102 C C . TYR B 1 127 ? -16.312 -2.629 9.906 1 93.19 127 TYR B C 1
ATOM 2104 O O . TYR B 1 127 ? -17.188 -3.387 10.336 1 93.19 127 TYR B O 1
ATOM 2112 N N . GLY B 1 128 ? -15.336 -2.156 10.609 1 89.75 128 GLY B N 1
ATOM 2113 C CA . GLY B 1 128 ? -15.344 -2.223 12.062 1 89.75 128 GLY B CA 1
ATOM 2114 C C . GLY B 1 128 ? -15.633 -0.888 12.719 1 89.75 128 GLY B C 1
ATOM 2115 O O . GLY B 1 128 ? -15.703 0.142 12.047 1 89.75 128 GLY B O 1
ATOM 2116 N N . GLU B 1 129 ? -15.898 -0.982 14 1 86.5 129 GLU B N 1
ATOM 2117 C CA . GLU B 1 129 ? -16 0.254 14.766 1 86.5 129 GLU B CA 1
ATOM 2118 C C . GLU B 1 129 ? -14.672 0.988 14.82 1 86.5 129 GLU B C 1
ATOM 2120 O O . GLU B 1 129 ? -13.695 0.562 14.195 1 86.5 129 GLU B O 1
ATOM 2125 N N . GLU B 1 130 ? -14.68 2.104 15.492 1 78.88 130 GLU B N 1
ATOM 2126 C CA . GLU B 1 130 ? -13.453 2.879 15.633 1 78.88 130 GLU B CA 1
ATOM 2127 C C . GLU B 1 130 ? -12.336 2.045 16.266 1 78.88 130 GLU B C 1
ATOM 2129 O O . GLU B 1 130 ? -12.562 1.365 17.266 1 78.88 130 GLU B O 1
ATOM 2134 N N . ASP B 1 131 ? -11.156 1.911 15.633 1 82.25 131 ASP B N 1
ATOM 2135 C CA . ASP B 1 131 ? -9.969 1.224 16.125 1 82.25 131 ASP B CA 1
ATOM 2136 C C . ASP B 1 131 ? -10.102 -0.289 15.961 1 82.25 131 ASP B C 1
ATOM 2138 O O . ASP B 1 131 ? -9.32 -1.051 16.531 1 82.25 131 ASP B O 1
ATOM 2142 N N . GLU B 1 132 ? -11.188 -0.747 15.406 1 88.88 132 GLU B N 1
ATOM 2143 C CA . GLU B 1 132 ? -11.328 -2.164 15.086 1 88.88 132 GLU B CA 1
ATOM 2144 C C . GLU B 1 132 ? -10.844 -2.463 13.664 1 88.88 132 GLU B C 1
ATOM 2146 O O . GLU B 1 132 ? -10.914 -1.602 12.789 1 88.88 132 GLU B O 1
ATOM 2151 N N . PRO B 1 133 ? -10.383 -3.682 13.555 1 91.12 133 PRO B N 1
ATOM 2152 C CA . PRO B 1 133 ? -9.969 -4.043 12.195 1 91.12 133 PRO B CA 1
ATOM 2153 C C . PRO B 1 133 ? -11.148 -4.137 11.227 1 91.12 133 PRO B C 1
ATOM 2155 O O . PRO B 1 133 ? -12.297 -4.242 11.656 1 91.12 133 PRO B O 1
ATOM 2158 N N . TRP B 1 134 ? -10.828 -3.951 9.977 1 93.19 134 TRP B N 1
ATOM 2159 C CA . TRP B 1 134 ? -11.781 -4.141 8.883 1 93.19 134 TRP B CA 1
ATOM 2160 C C . TRP B 1 134 ? -11.266 -5.168 7.883 1 93.19 134 TRP B C 1
ATOM 2162 O O . TRP B 1 134 ? -10.109 -5.605 7.973 1 93.19 134 TRP B O 1
ATOM 2172 N N . ALA B 1 135 ? -12.141 -5.57 7.051 1 93.94 135 ALA B N 1
ATOM 2173 C CA . ALA B 1 135 ? -11.742 -6.535 6.031 1 93.94 135 ALA B CA 1
ATOM 2174 C C . ALA B 1 135 ? -12.164 -6.07 4.641 1 93.94 135 ALA B C 1
ATOM 2176 O O . ALA B 1 135 ? -13.195 -5.406 4.484 1 93.94 135 ALA B O 1
ATOM 2177 N N . GLU B 1 136 ? -11.336 -6.312 3.729 1 93.06 136 GLU B N 1
ATOM 2178 C CA . GLU B 1 136 ? -11.617 -6.035 2.322 1 93.06 136 GLU B CA 1
ATOM 2179 C C . GLU B 1 136 ? -11.438 -7.289 1.47 1 93.06 136 GLU B C 1
ATOM 2181 O O . GLU B 1 136 ? -10.445 -8.008 1.618 1 93.06 136 GLU B O 1
ATOM 2186 N N . LYS B 1 137 ? -12.461 -7.496 0.659 1 92.75 137 LYS B N 1
ATOM 2187 C CA . LYS B 1 137 ? -12.383 -8.57 -0.328 1 92.75 137 LYS B CA 1
ATOM 2188 C C . LYS B 1 137 ? -11.922 -8.039 -1.681 1 92.75 137 LYS B C 1
ATOM 2190 O O . LYS B 1 137 ? -12.43 -7.031 -2.168 1 92.75 137 LYS B O 1
ATOM 2195 N N . TYR B 1 138 ? -10.859 -8.695 -2.219 1 92.56 138 TYR B N 1
ATOM 2196 C CA . TYR B 1 138 ? -10.359 -8.352 -3.545 1 92.56 138 TYR B CA 1
ATOM 2197 C C . TYR B 1 138 ? -10.547 -9.508 -4.516 1 92.56 138 TYR B C 1
ATOM 2199 O O . TYR B 1 138 ? -10.953 -10.602 -4.117 1 92.56 138 TYR B O 1
ATOM 2207 N N . LYS B 1 139 ? -10.242 -9.211 -5.707 1 91.81 139 LYS B N 1
ATOM 2208 C CA . LYS B 1 139 ? -10.438 -10.172 -6.793 1 91.81 139 LYS B CA 1
ATOM 2209 C C . LYS B 1 139 ? -9.734 -11.492 -6.5 1 91.81 139 LYS B C 1
ATOM 2211 O O . LYS B 1 139 ? -10.281 -12.562 -6.758 1 91.81 139 LYS B O 1
ATOM 2216 N N . PHE B 1 140 ? -8.578 -11.477 -5.906 1 91.44 140 PHE B N 1
ATOM 2217 C CA . PHE B 1 140 ? -7.773 -12.688 -5.754 1 91.44 140 PHE B CA 1
ATOM 2218 C C . PHE B 1 140 ? -7.863 -13.219 -4.328 1 91.44 140 PHE B C 1
ATOM 2220 O O . PHE B 1 140 ? -7.18 -14.18 -3.971 1 91.44 140 PHE B O 1
ATOM 2227 N N . GLY B 1 141 ? -8.68 -12.609 -3.5 1 85.62 141 GLY B N 1
ATOM 2228 C CA . GLY B 1 141 ? -8.844 -13.023 -2.117 1 85.62 141 GLY B CA 1
ATOM 2229 C C . GLY B 1 141 ? -9.188 -11.875 -1.186 1 85.62 141 GLY B C 1
ATOM 2230 O O . GLY B 1 141 ? -9.164 -10.711 -1.589 1 85.62 141 GLY B O 1
#

Nearest PDB structures (foldseek):
  8ao1-assembly1_A  TM=5.919E-01  e=1.336E+00  synthetic construct
  7av6-assembly1_A-2  TM=3.982E-01  e=5.938E-01  Halorhodospira halophila
  8ao0-assembly1_A  TM=4.050E-01  e=7.620E-01  synthetic construct
  2pig-assembly1_B  TM=4.604E-01  e=1.610E+00  Salmonella enterica subsp. enterica serovar Paratyphi A
  4p2j-assembly1_A  TM=3.057E-01  e=9.778E-01  Mus musculus

Radius of gyration: 19.39 Å; Cα contacts (8 Å, |Δi|>4): 556; chains: 2; bounding box: 41×48×38 Å

pLDDT: mean 93.44, std 3.65, range [78.88, 98.25]

Organism: Acropora cervicornis (NCBI:txid6130)

Secondary structure (DSSP, 8-state):
--EEEE-TT-SS-EEEHHHHHHHT---EEEEEEEEETTEEEEEEEEEE---EE--TT--S--EE-S-EEEES--S--GGGS--HHHHHT-GGGGGGGGG----TTSPEEEEE-TTSGGGT--SEEE--STT---EEE-TT-/--EEEE-TT-SS-EEEHHHHHHHT---EEEEEEEEETTEEEEEEEEEE---EE--TT--S--EE-S-EEEES--S--GGGS--HHHHHT-GGGGGGGGG----TTSPEEEEE-TTSGGGT--SEEE--STT---EEE-TT-

Solvent-accessible surface area (backbone atoms only — not comparable to full-atom values): 16651 Å² total; per-residue (Å²): 136,63,41,70,43,80,29,85,78,34,69,50,30,38,30,18,45,66,49,33,59,75,67,70,55,76,56,46,79,41,80,42,80,43,70,42,78,91,41,78,46,76,41,82,29,29,41,32,63,80,50,67,48,62,26,92,80,58,82,47,79,66,42,78,40,82,50,32,36,35,34,83,61,65,68,72,59,74,86,74,51,78,44,42,73,68,34,55,76,34,80,85,40,44,86,47,29,89,71,48,85,68,56,90,86,55,52,77,33,35,36,43,13,50,69,45,59,69,61,70,48,68,77,43,74,46,78,46,61,92,96,44,74,64,46,67,36,29,67,64,83,138,64,42,68,43,80,30,86,77,34,69,51,30,38,31,18,46,66,49,33,58,75,67,71,57,76,57,47,80,42,79,43,81,44,70,41,78,92,42,77,45,76,42,85,29,29,42,30,64,80,48,68,49,62,26,92,81,57,83,46,78,67,42,78,39,80,50,33,35,34,34,84,59,64,68,72,58,72,87,75,51,78,45,41,72,68,34,55,77,34,79,85,40,44,86,46,30,89,73,47,84,68,54,90,84,54,51,77,32,33,38,44,12,50,69,45,59,71,60,69,47,70,77,43,74,46,78,47,61,92,95,44,75,64,49,68,35,29,67,64,82

Sequence (282 aa):
MTYAVLDDQSTDVFVTDSLLDELDVSGQEINVQVNTIVGTNTLQMRKVSGLQIQDVNAEHSPVKVPYAYAQESIPATHHDIATPDITRQWEHLKVIVDKISYQPQIGIGMLIGRNIPTAFQPLKVIYGEEDEPWAEKYKFGMTYAVLDDQSTDVFVTDSLLDELDVSGQEINVQVNTIVGTNTLQMRKVSGLQIQDVNAEHSPVKVPYAYAQESIPATHHDIATPDITRQWEHLKVIVDKISYQPQIGIGMLIGRNIPTAFQPLKVIYGEEDEPWAEKYKFG

Foldseek 3Di:
DADEAEDAPDAFKEFEPVVCVVVVFFFDWDWDWDQDPVGIDIDTWGKTADDWAAAPVNPDDIDGHRIYTYDNDDPDDCVRADALVVQCVDPQSPVCSVVRDDDPVHYHTMYGYCSRVQQPDFPDKRDDDVPDDIDTDGRRD/DADEAEDAPDAFKEFEPVVCVVVVFFFDWDWDWDQDPVGIDIDTWGKTADDWAAAPVNPDDIDGHRIYTYDNDDPDDCVRADALVVQCVDPQSPVCSVVRDDDPVHYHTMYGYCSRVQQPDFPDKRDDDPPDDIDTDGRRD